Protein AF-A0A2A3F7A7-F1 (afdb_monomer_lite)

Foldseek 3Di:
DDPPDDPPPDDDAWAQDWDWDDDPQAIEIEAQGDDPDPVVCCVPPVPDDDDDPCRHSCNVCVVVVHHPVSHPFYHYQDPPDDPDDPPTPDPDDDDDDDQQDDDDPPKDKGKLDDPDPDPRLALFQEVPGIWIWIQAPVGIEIAREQLQAEVCQLCVVVDPFGHGDPGGDDPVSSRVNRVVCVVDPYHYDHSTYVVNVVVPDDRD

pLDDT: mean 71.17, std 22.25, range [20.89, 93.62]

Structure (mmCIF, N/CA/C/O backbone):
data_AF-A0A2A3F7A7-F1
#
_entry.id   AF-A0A2A3F7A7-F1
#
loop_
_atom_site.group_PDB
_atom_site.id
_atom_site.type_symbol
_atom_site.label_atom_id
_atom_site.label_alt_id
_atom_site.label_comp_id
_atom_site.label_asym_id
_atom_site.label_entity_id
_atom_site.label_seq_id
_atom_site.pdbx_PDB_ins_code
_atom_site.Cartn_x
_atom_site.Cartn_y
_atom_site.Cartn_z
_atom_site.occupancy
_atom_site.B_iso_or_equiv
_atom_site.auth_seq_id
_atom_site.auth_comp_id
_atom_site.auth_asym_id
_atom_site.auth_atom_id
_atom_site.pdbx_PDB_model_num
ATOM 1 N N . MET A 1 1 ? 24.014 -8.551 -14.331 1.00 33.22 1 MET A N 1
ATOM 2 C CA . MET A 1 1 ? 23.698 -7.493 -15.310 1.00 33.22 1 MET A CA 1
ATOM 3 C C . MET A 1 1 ? 23.667 -6.189 -14.544 1.00 33.22 1 MET A C 1
ATOM 5 O O . MET A 1 1 ? 22.826 -6.030 -13.672 1.00 33.22 1 MET A O 1
ATOM 9 N N . ILE A 1 2 ? 24.694 -5.372 -14.751 1.00 34.81 2 ILE A N 1
ATOM 10 C CA . ILE A 1 2 ? 24.970 -4.155 -13.994 1.00 34.81 2 ILE A CA 1
ATOM 11 C C . ILE A 1 2 ? 24.598 -2.999 -14.918 1.00 34.81 2 ILE A C 1
ATOM 13 O O . ILE A 1 2 ? 25.251 -2.822 -15.942 1.00 34.81 2 ILE A O 1
ATOM 17 N N . TYR A 1 3 ? 23.556 -2.243 -14.589 1.00 37.12 3 TYR A N 1
ATOM 18 C CA . TYR A 1 3 ? 23.482 -0.869 -15.075 1.00 37.12 3 TYR A CA 1
ATOM 19 C C . TYR A 1 3 ? 24.346 -0.057 -14.113 1.00 37.12 3 TYR A C 1
ATOM 21 O O . TYR A 1 3 ? 23.960 0.145 -12.965 1.00 37.12 3 TYR A O 1
ATOM 29 N N . LEU A 1 4 ? 25.569 0.267 -14.545 1.00 48.16 4 LEU A N 1
ATOM 30 C CA . LEU A 1 4 ? 26.499 1.102 -13.777 1.00 48.16 4 LEU A CA 1
ATOM 31 C C . LEU A 1 4 ? 26.212 2.597 -14.005 1.00 48.16 4 LEU A C 1
ATOM 33 O O . LEU A 1 4 ? 26.597 3.406 -13.175 1.00 48.16 4 LEU A O 1
ATOM 37 N N . ASP A 1 5 ? 25.483 2.932 -15.076 1.00 44.72 5 ASP A N 1
ATOM 38 C CA . ASP A 1 5 ? 25.008 4.280 -15.379 1.00 44.72 5 ASP A CA 1
ATOM 39 C C . ASP A 1 5 ? 23.511 4.261 -15.723 1.00 44.72 5 ASP A C 1
ATOM 41 O O . ASP A 1 5 ? 23.050 3.513 -16.595 1.00 44.72 5 ASP A O 1
ATOM 45 N N . ASP A 1 6 ? 22.742 5.098 -15.024 1.00 50.50 6 ASP A N 1
ATOM 46 C CA . ASP A 1 6 ? 21.350 5.386 -15.356 1.00 50.50 6 ASP A CA 1
ATOM 47 C C . ASP A 1 6 ? 21.294 6.381 -16.524 1.00 50.50 6 ASP A C 1
ATOM 49 O O . ASP A 1 6 ? 21.432 7.594 -16.363 1.00 50.50 6 ASP A O 1
ATOM 53 N N . HIS A 1 7 ? 21.071 5.863 -17.730 1.00 55.16 7 HIS A N 1
ATOM 54 C CA . HIS A 1 7 ? 20.868 6.678 -18.930 1.00 55.16 7 HIS A CA 1
ATOM 55 C C . HIS A 1 7 ? 19.402 7.078 -19.152 1.00 55.16 7 HIS A C 1
ATOM 57 O O . HIS A 1 7 ? 19.092 7.733 -20.148 1.00 55.16 7 HIS A O 1
ATOM 63 N N . SER A 1 8 ? 18.480 6.685 -18.267 1.00 61.91 8 SER A N 1
ATOM 64 C CA . SER A 1 8 ? 17.046 6.857 -18.508 1.00 61.91 8 SER A CA 1
ATOM 65 C C . SER A 1 8 ? 16.583 8.313 -18.396 1.00 61.91 8 SER A C 1
ATOM 67 O O . SER A 1 8 ? 15.527 8.641 -18.936 1.00 61.91 8 SER A O 1
ATOM 69 N N . ARG A 1 9 ? 17.347 9.189 -17.710 1.00 54.84 9 ARG A N 1
ATOM 70 C CA . ARG A 1 9 ? 16.956 10.567 -17.318 1.00 54.84 9 ARG A CA 1
ATOM 71 C C . ARG A 1 9 ? 15.557 10.649 -16.676 1.00 54.84 9 ARG A C 1
ATOM 73 O O . ARG A 1 9 ? 14.973 11.729 -16.603 1.00 54.84 9 ARG A O 1
ATOM 80 N N . ARG A 1 10 ? 14.991 9.523 -16.233 1.00 62.59 10 ARG A N 1
ATOM 81 C CA . ARG A 1 10 ? 13.617 9.419 -15.743 1.00 62.59 10 ARG A CA 1
ATOM 82 C C . ARG A 1 10 ? 13.652 9.259 -14.235 1.00 62.59 10 ARG A C 1
ATOM 84 O O . ARG A 1 10 ? 13.785 8.160 -13.715 1.00 62.59 10 ARG A O 1
ATOM 91 N N . ILE A 1 11 ? 13.488 10.379 -13.543 1.00 69.69 11 ILE A N 1
ATOM 92 C CA . ILE A 1 11 ? 13.188 10.367 -12.115 1.00 69.69 11 ILE A CA 1
ATOM 93 C C . ILE A 1 11 ? 11.725 9.951 -11.969 1.00 69.69 11 ILE A C 1
ATOM 95 O O . ILE A 1 11 ? 10.822 10.651 -12.428 1.00 69.69 11 ILE A O 1
ATOM 99 N N . LEU A 1 12 ? 11.499 8.798 -11.346 1.00 74.62 12 LEU A N 1
ATOM 100 C CA . LEU A 1 12 ? 10.170 8.348 -10.953 1.00 74.62 12 LEU A CA 1
ATOM 101 C C . LEU A 1 12 ? 9.958 8.702 -9.484 1.00 74.62 12 LEU A C 1
ATOM 103 O O . LEU A 1 12 ? 10.636 8.175 -8.605 1.00 74.62 12 LEU A O 1
ATOM 107 N N . SER A 1 13 ? 9.016 9.608 -9.225 1.00 82.75 13 SER A N 1
ATOM 108 C CA . SER A 1 13 ? 8.540 9.869 -7.870 1.00 82.75 13 SER A CA 1
ATOM 109 C C . SER A 1 13 ? 7.589 8.750 -7.462 1.00 82.75 13 SER A C 1
ATOM 111 O O . SER A 1 13 ? 6.573 8.544 -8.123 1.00 82.75 13 SER A O 1
ATOM 113 N N . ILE A 1 14 ? 7.911 8.056 -6.374 1.00 85.12 14 ILE A N 1
ATOM 114 C CA . ILE A 1 14 ? 7.081 7.003 -5.791 1.00 85.12 14 ILE A CA 1
ATOM 115 C C . ILE A 1 14 ? 6.757 7.356 -4.331 1.00 85.12 14 ILE A C 1
ATOM 117 O O . ILE A 1 14 ? 7.682 7.663 -3.577 1.00 85.12 14 ILE A O 1
ATOM 121 N N . PRO A 1 15 ? 5.480 7.364 -3.909 1.00 88.12 15 PRO A N 1
ATOM 122 C CA . PRO A 1 15 ? 5.131 7.579 -2.512 1.00 88.12 15 PRO A CA 1
ATOM 123 C C . PRO A 1 15 ? 5.480 6.357 -1.652 1.00 88.12 15 PRO A C 1
ATOM 125 O O . PRO A 1 15 ? 5.549 5.224 -2.132 1.00 88.12 15 PRO A O 1
ATOM 128 N N . LEU A 1 16 ? 5.657 6.589 -0.353 1.00 85.50 16 LEU A N 1
ATOM 129 C CA . LEU A 1 16 ? 5.615 5.541 0.663 1.00 85.50 16 LEU A CA 1
ATOM 130 C C . LEU A 1 16 ? 4.288 5.668 1.400 1.00 85.50 16 LEU A C 1
ATOM 132 O O . LEU A 1 16 ? 4.075 6.630 2.136 1.00 85.50 16 LEU A O 1
ATOM 136 N N . VAL A 1 17 ? 3.378 4.734 1.139 1.00 88.56 17 VAL A N 1
ATOM 137 C CA . VAL A 1 17 ? 2.007 4.803 1.648 1.00 88.56 17 VAL A CA 1
ATOM 138 C C . VAL A 1 17 ? 1.864 3.952 2.902 1.00 88.56 17 VAL A C 1
ATOM 140 O O . VAL A 1 17 ? 2.178 2.765 2.897 1.00 88.56 17 VAL A O 1
ATOM 143 N N . ILE A 1 18 ? 1.327 4.565 3.954 1.00 89.50 18 ILE A N 1
ATOM 144 C CA . ILE A 1 18 ? 0.828 3.879 5.147 1.00 89.50 18 ILE A CA 1
ATOM 145 C C . ILE A 1 18 ? -0.686 3.749 5.001 1.00 89.50 18 ILE A C 1
ATOM 147 O O . ILE A 1 18 ? -1.358 4.709 4.619 1.00 89.50 18 ILE A O 1
ATOM 151 N N . PHE A 1 19 ? -1.239 2.585 5.335 1.00 91.00 19 PHE A N 1
ATOM 152 C CA . PHE A 1 19 ? -2.685 2.377 5.317 1.00 91.00 19 PHE A CA 1
ATOM 153 C C . PHE A 1 19 ? -3.236 2.315 6.736 1.00 91.00 19 PHE A C 1
ATOM 155 O O . PHE A 1 19 ? -2.733 1.580 7.582 1.00 91.00 19 PHE A O 1
ATOM 162 N N . VAL A 1 20 ? -4.327 3.038 6.975 1.00 91.56 20 VAL A N 1
ATOM 163 C CA . VAL A 1 20 ? -5.097 2.959 8.218 1.00 91.56 20 VAL A CA 1
ATOM 164 C C . VAL A 1 20 ? -6.415 2.258 7.924 1.00 91.56 20 VAL A C 1
ATOM 166 O O . VAL A 1 20 ? -7.221 2.730 7.123 1.00 91.56 20 VAL A O 1
ATOM 169 N N . LEU A 1 21 ? -6.647 1.130 8.585 1.00 90.50 21 LEU A N 1
ATOM 170 C CA . LEU A 1 21 ? -7.874 0.352 8.483 1.00 90.50 21 LEU A CA 1
ATOM 171 C C . LEU A 1 21 ? -8.735 0.603 9.718 1.00 90.50 21 LEU A C 1
ATOM 173 O O . LEU A 1 21 ? -8.279 0.419 10.847 1.00 90.50 21 LEU A O 1
ATOM 177 N N . ARG A 1 22 ? -9.998 0.971 9.496 1.00 85.81 22 ARG A N 1
ATOM 178 C CA . ARG A 1 22 ? -10.997 1.167 10.553 1.00 85.81 22 ARG A CA 1
ATOM 179 C C . ARG A 1 22 ? -12.100 0.127 10.441 1.00 85.81 22 ARG A C 1
ATOM 181 O O . ARG A 1 22 ? -12.695 -0.041 9.377 1.00 85.81 22 ARG A O 1
ATOM 188 N N . SER A 1 23 ? -12.392 -0.557 11.542 1.00 82.38 23 SER A N 1
ATOM 189 C CA . SER A 1 23 ? -13.498 -1.515 11.618 1.00 82.38 23 SER A CA 1
ATOM 190 C C . SER A 1 23 ? -14.124 -1.489 13.007 1.00 82.38 23 SER A C 1
ATOM 192 O O . SER A 1 23 ? -13.592 -2.083 13.941 1.00 82.38 23 SER A O 1
ATOM 194 N N . GLY A 1 24 ? -15.281 -0.835 13.130 1.00 84.88 24 GLY A N 1
ATOM 195 C CA . GLY A 1 24 ? -15.912 -0.616 14.430 1.00 84.88 24 GLY A CA 1
ATOM 196 C C . GLY A 1 24 ? -15.056 0.306 15.296 1.00 84.88 24 GLY A C 1
ATOM 197 O O . GLY A 1 24 ? -14.705 1.398 14.860 1.00 84.88 24 GLY A O 1
ATOM 198 N N . ASP A 1 25 ? -14.719 -0.153 16.497 1.00 85.06 25 ASP A N 1
ATOM 199 C CA . ASP A 1 25 ? -13.846 0.522 17.460 1.00 85.06 25 ASP A CA 1
ATOM 200 C C . ASP A 1 25 ? -12.351 0.246 17.234 1.00 85.06 25 ASP A C 1
ATOM 202 O O . ASP A 1 25 ? -11.521 0.789 17.955 1.00 85.06 25 ASP A O 1
ATOM 206 N N . ARG A 1 26 ? -11.999 -0.586 16.243 1.00 85.69 26 ARG A N 1
ATOM 207 C CA . ARG A 1 26 ? -10.618 -1.015 16.006 1.00 85.69 26 ARG A CA 1
ATOM 208 C C . ARG A 1 26 ? -9.912 -0.219 14.921 1.00 85.69 26 ARG A C 1
ATOM 210 O O . ARG A 1 26 ? -10.483 0.033 13.852 1.00 85.69 26 ARG A O 1
ATOM 217 N N . THR A 1 27 ? -8.633 0.049 15.165 1.00 88.50 27 THR A N 1
ATOM 218 C CA . THR A 1 27 ? -7.701 0.695 14.242 1.00 88.50 27 THR A CA 1
ATOM 219 C C . THR A 1 27 ? -6.486 -0.195 13.997 1.00 88.50 27 THR A C 1
ATOM 221 O O . THR A 1 27 ? -5.749 -0.541 14.917 1.00 88.50 27 THR A O 1
ATOM 224 N N . VAL A 1 28 ? -6.249 -0.545 12.732 1.00 88.62 28 VAL A N 1
ATOM 225 C CA . VAL A 1 28 ? -5.055 -1.285 12.297 1.00 88.62 28 VAL A CA 1
ATOM 226 C C . VAL A 1 28 ? -4.247 -0.407 11.358 1.00 88.62 28 VAL A C 1
ATOM 228 O O . VAL A 1 28 ? -4.796 0.163 10.419 1.00 88.62 28 VAL A O 1
ATOM 231 N N . VAL A 1 29 ? -2.943 -0.336 11.580 1.00 87.12 29 VAL A N 1
ATOM 232 C CA . VAL A 1 29 ? -2.002 0.335 10.684 1.00 87.12 29 VAL A CA 1
ATOM 233 C C . VAL A 1 29 ? -1.245 -0.723 9.884 1.00 87.12 29 VAL A C 1
ATOM 235 O O . VAL A 1 29 ? -0.746 -1.699 10.444 1.00 87.12 29 VAL A O 1
ATOM 238 N N . VAL A 1 30 ? -1.189 -0.561 8.565 1.00 88.62 30 VAL A N 1
ATOM 239 C CA . VAL A 1 30 ? -0.401 -1.410 7.668 1.00 88.62 30 VAL A CA 1
ATOM 240 C C . VAL A 1 30 ? 0.725 -0.574 7.081 1.00 88.62 30 VAL A C 1
ATOM 242 O O . VAL A 1 30 ? 0.462 0.439 6.432 1.00 88.62 30 VAL A O 1
ATOM 245 N N . ASP A 1 31 ? 1.947 -1.062 7.276 1.00 84.88 31 ASP A N 1
ATOM 246 C CA . ASP A 1 31 ? 3.204 -0.350 7.056 1.00 84.88 31 ASP A CA 1
ATOM 247 C C . ASP A 1 31 ? 3.415 0.818 8.034 1.00 84.88 31 ASP A C 1
ATOM 249 O O . ASP A 1 31 ? 2.492 1.285 8.696 1.00 84.88 31 ASP A O 1
ATOM 253 N N . THR A 1 32 ? 4.650 1.285 8.151 1.00 83.50 32 THR A N 1
ATOM 254 C CA . THR A 1 32 ? 5.028 2.442 8.978 1.00 83.50 32 THR A CA 1
ATOM 255 C C . THR A 1 32 ? 5.756 3.509 8.169 1.00 83.50 32 THR A C 1
ATOM 257 O O . THR A 1 32 ? 6.265 4.473 8.733 1.00 83.50 32 THR A O 1
ATOM 260 N N . GLY A 1 33 ? 5.804 3.350 6.843 1.00 80.25 33 GLY A N 1
ATOM 261 C CA . GLY A 1 33 ? 6.524 4.255 5.961 1.00 80.25 33 GLY A CA 1
ATOM 262 C C . GLY A 1 33 ? 8.034 4.076 6.091 1.00 80.25 33 GLY A C 1
ATOM 263 O O . GLY A 1 33 ? 8.529 3.103 6.665 1.00 80.25 33 GLY A O 1
ATOM 264 N N . GLY A 1 34 ? 8.785 5.008 5.512 1.00 73.81 34 GLY A N 1
ATOM 265 C CA . GLY A 1 34 ? 10.239 5.003 5.628 1.00 73.81 34 GLY A CA 1
ATOM 266 C C . GLY A 1 34 ? 10.736 5.809 6.833 1.00 73.81 34 GLY A C 1
ATOM 267 O O . GLY A 1 34 ? 9.942 6.414 7.555 1.00 73.81 34 GLY A O 1
ATOM 268 N N . PRO A 1 35 ? 12.059 5.825 7.066 1.00 69.56 35 PRO A N 1
ATOM 269 C CA . PRO A 1 35 ? 12.642 6.577 8.170 1.00 69.56 35 PRO A CA 1
ATOM 270 C C . PRO A 1 35 ? 12.271 8.061 8.069 1.00 69.56 35 PRO A C 1
ATOM 272 O O . PRO A 1 35 ? 12.200 8.608 6.969 1.00 69.56 35 PRO A O 1
ATOM 275 N N . ALA A 1 36 ? 12.040 8.693 9.221 1.00 67.94 36 ALA A N 1
ATOM 276 C CA . ALA A 1 36 ? 11.797 10.133 9.332 1.00 67.94 36 ALA A CA 1
ATOM 277 C C . ALA A 1 36 ? 13.082 10.928 9.633 1.00 67.94 36 ALA A C 1
ATOM 279 O O . ALA A 1 36 ? 13.111 12.143 9.461 1.00 67.94 36 ALA A O 1
ATOM 280 N N . ASP A 1 37 ? 14.148 10.249 10.067 1.00 78.00 37 ASP A N 1
ATOM 281 C CA . ASP A 1 37 ? 15.433 10.870 10.387 1.00 78.00 37 ASP A CA 1
ATOM 282 C C . ASP A 1 37 ? 16.230 11.193 9.113 1.00 78.00 37 ASP A C 1
ATOM 284 O O . ASP A 1 37 ? 16.611 10.298 8.354 1.00 78.00 37 ASP A O 1
ATOM 288 N N . GLU A 1 38 ? 16.493 12.480 8.870 1.00 72.81 38 GLU A N 1
ATOM 289 C CA . GLU A 1 38 ? 17.186 12.946 7.662 1.00 72.81 38 GLU A CA 1
ATOM 290 C C . GLU A 1 38 ? 18.593 12.365 7.506 1.00 72.81 38 GLU A C 1
ATOM 292 O O . GLU A 1 38 ? 19.034 12.107 6.382 1.00 72.81 38 GLU A O 1
ATOM 297 N N . GLU A 1 39 ? 19.319 12.160 8.605 1.00 77.69 39 GLU A N 1
ATOM 298 C CA . GLU A 1 39 ? 20.674 11.621 8.549 1.00 77.69 39 GLU A CA 1
ATOM 299 C C . GLU A 1 39 ? 20.651 10.149 8.119 1.00 77.69 39 GLU A C 1
ATOM 301 O O . GLU A 1 39 ? 21.392 9.744 7.216 1.00 77.69 39 GLU A O 1
ATOM 306 N N . GLN A 1 40 ? 19.747 9.358 8.697 1.00 76.25 40 GLN A N 1
ATOM 307 C CA . GLN A 1 40 ? 19.488 7.980 8.306 1.00 76.25 40 GLN A CA 1
ATOM 308 C C . GLN A 1 40 ? 19.031 7.895 6.846 1.00 76.25 40 GLN A C 1
ATOM 310 O O . GLN A 1 40 ? 19.560 7.076 6.089 1.00 76.25 40 GLN A O 1
ATOM 315 N N . ILE A 1 41 ? 18.103 8.761 6.428 1.00 73.94 41 ILE A N 1
ATOM 316 C CA . ILE A 1 41 ? 17.640 8.853 5.040 1.00 73.94 41 ILE A CA 1
ATOM 317 C C . ILE A 1 41 ? 18.826 9.092 4.098 1.00 73.94 41 ILE A C 1
ATOM 319 O O . ILE A 1 41 ? 19.006 8.335 3.144 1.00 73.94 41 ILE A O 1
ATOM 323 N N . ARG A 1 42 ? 19.660 10.108 4.362 1.00 74.00 42 ARG A N 1
ATOM 324 C CA . ARG A 1 42 ? 20.805 10.463 3.501 1.00 74.00 42 ARG A CA 1
ATOM 325 C C . ARG A 1 42 ? 21.837 9.342 3.417 1.00 74.00 42 ARG A C 1
ATOM 327 O O . ARG A 1 42 ? 22.418 9.135 2.355 1.00 74.00 42 ARG A O 1
ATOM 334 N N . ARG A 1 43 ? 22.051 8.604 4.512 1.00 77.75 43 ARG A N 1
ATOM 335 C CA . ARG A 1 43 ? 22.949 7.438 4.548 1.00 77.75 43 ARG A CA 1
ATOM 336 C C . ARG A 1 43 ? 22.400 6.256 3.744 1.00 77.75 43 ARG A C 1
ATOM 338 O O . ARG A 1 43 ? 23.174 5.558 3.096 1.00 77.75 43 ARG A O 1
ATOM 345 N N . MET A 1 44 ? 21.091 6.009 3.802 1.00 69.56 44 MET A N 1
ATOM 346 C CA . MET A 1 44 ? 20.461 4.837 3.182 1.00 69.56 44 MET A CA 1
ATOM 347 C C . MET A 1 44 ? 20.064 5.060 1.718 1.00 69.56 44 MET A C 1
ATOM 349 O O . MET A 1 44 ? 20.124 4.127 0.917 1.00 69.56 44 MET A O 1
ATOM 353 N N . ILE A 1 45 ? 19.625 6.271 1.369 1.00 72.06 45 ILE A N 1
ATOM 354 C CA . ILE A 1 45 ? 19.039 6.611 0.068 1.00 72.06 45 ILE A CA 1
ATOM 355 C C . ILE A 1 45 ? 19.626 7.950 -0.412 1.00 72.06 45 ILE A C 1
ATOM 357 O O . ILE A 1 45 ? 18.953 8.982 -0.388 1.00 72.06 45 ILE A O 1
ATOM 361 N N . PRO A 1 46 ? 20.878 7.960 -0.900 1.00 63.72 46 PRO A N 1
ATOM 362 C CA . PRO A 1 46 ? 21.548 9.193 -1.319 1.00 63.72 46 PRO A CA 1
ATOM 363 C C . PRO A 1 46 ? 20.984 9.804 -2.620 1.00 63.72 46 PRO A C 1
ATOM 365 O O . PRO A 1 46 ? 21.464 10.843 -3.061 1.00 63.72 46 PRO A O 1
ATOM 368 N N . PHE A 1 47 ? 19.967 9.187 -3.240 1.00 62.34 47 PHE A N 1
ATOM 369 C CA . PHE A 1 47 ? 19.486 9.512 -4.591 1.00 62.34 47 PHE A CA 1
ATOM 370 C C . PHE A 1 47 ? 18.084 10.153 -4.662 1.00 62.34 47 PHE A C 1
ATOM 372 O O . PHE A 1 47 ? 17.511 10.214 -5.746 1.00 62.34 47 PHE A O 1
ATOM 379 N N . GLY A 1 48 ? 17.531 10.657 -3.550 1.00 69.19 48 GLY A N 1
ATOM 380 C CA . GLY A 1 48 ? 16.315 11.489 -3.579 1.00 69.19 48 GLY A CA 1
ATOM 381 C C . GLY A 1 48 ? 15.142 10.931 -2.779 1.00 69.19 48 GLY A C 1
ATOM 382 O O . GLY A 1 48 ? 14.193 10.386 -3.335 1.00 69.19 48 GLY A O 1
ATOM 383 N N . TYR A 1 49 ? 15.195 11.127 -1.466 1.00 73.06 49 TYR A N 1
ATOM 384 C CA . TYR A 1 49 ? 14.097 10.862 -0.546 1.00 73.06 49 TYR A CA 1
ATOM 385 C C . TYR A 1 49 ? 13.671 12.191 0.074 1.00 73.06 49 TYR A C 1
ATOM 387 O O . TYR A 1 49 ? 14.503 12.917 0.617 1.00 73.06 49 TYR A O 1
ATOM 395 N N . ALA A 1 50 ? 12.390 12.524 -0.047 1.00 75.81 50 ALA A N 1
ATOM 396 C CA . ALA A 1 50 ? 11.834 13.773 0.450 1.00 75.81 50 ALA A CA 1
ATOM 397 C C . ALA A 1 50 ? 10.631 13.465 1.336 1.00 75.81 50 ALA A C 1
ATOM 399 O O . ALA A 1 50 ? 9.679 12.830 0.888 1.00 75.81 50 ALA A O 1
ATOM 400 N N . VAL A 1 51 ? 10.676 13.945 2.575 1.00 74.56 51 VAL A N 1
ATOM 401 C CA . VAL A 1 51 ? 9.535 13.945 3.492 1.00 74.56 51 VAL A CA 1
ATOM 402 C C . VAL A 1 51 ? 9.095 15.391 3.605 1.00 74.56 51 VAL A C 1
ATOM 404 O O . VAL A 1 51 ? 9.863 16.233 4.066 1.00 74.56 51 VAL A O 1
ATOM 407 N N . LYS A 1 52 ? 7.889 15.720 3.137 1.00 77.75 52 LYS A N 1
ATOM 408 C CA . LYS A 1 52 ? 7.328 17.046 3.423 1.00 77.75 52 LYS A CA 1
ATOM 409 C C . LYS A 1 52 ? 7.052 17.107 4.918 1.00 77.75 52 LYS A C 1
ATOM 411 O O . LYS A 1 52 ? 6.708 16.085 5.489 1.00 77.75 52 LYS A O 1
ATOM 416 N N . GLU A 1 53 ? 7.094 18.282 5.539 1.00 75.75 53 GLU A N 1
ATOM 417 C CA . GLU A 1 53 ? 6.752 18.457 6.968 1.00 75.75 53 GLU A CA 1
ATOM 418 C C . GLU A 1 53 ? 5.400 17.822 7.337 1.00 75.75 53 GLU A C 1
ATOM 420 O O . GLU A 1 53 ? 5.180 17.337 8.445 1.00 75.75 53 GLU A O 1
ATOM 425 N N . ALA A 1 54 ? 4.492 17.775 6.366 1.00 74.25 54 ALA A N 1
ATOM 426 C CA . ALA A 1 54 ? 3.203 17.144 6.503 1.00 74.25 54 ALA A CA 1
ATOM 427 C C . ALA A 1 54 ? 3.258 15.603 6.595 1.00 74.25 54 ALA A C 1
ATOM 429 O O . ALA A 1 54 ? 2.401 15.013 7.248 1.00 74.25 54 ALA A O 1
ATOM 430 N N . ASP A 1 55 ? 4.218 14.950 5.964 1.00 81.81 55 ASP A N 1
ATOM 431 C CA . ASP A 1 55 ? 4.190 13.516 5.680 1.00 81.81 55 ASP A CA 1
ATOM 432 C C . ASP A 1 55 ? 4.815 12.576 6.740 1.00 81.81 55 ASP A C 1
ATOM 434 O O . ASP A 1 55 ? 4.687 11.364 6.548 1.00 81.81 55 ASP A O 1
ATOM 438 N N . PRO A 1 56 ? 5.426 13.025 7.866 1.00 81.25 56 PRO A N 1
ATOM 439 C CA . PRO A 1 56 ? 5.747 12.121 8.965 1.00 81.25 56 PRO A CA 1
ATOM 440 C C . PRO A 1 56 ? 4.509 11.363 9.442 1.00 81.25 56 PRO A C 1
ATOM 442 O O . PRO A 1 56 ? 3.393 11.896 9.441 1.00 81.25 56 PRO A O 1
ATOM 445 N N . MET A 1 57 ? 4.713 10.120 9.875 1.00 81.12 57 MET A N 1
ATOM 446 C CA . MET A 1 57 ? 3.638 9.206 10.260 1.00 81.12 57 MET A CA 1
ATOM 447 C C . MET A 1 57 ? 2.713 9.816 11.318 1.00 81.12 57 MET A C 1
ATOM 449 O O . MET A 1 57 ? 1.494 9.735 11.188 1.00 81.12 57 MET A O 1
ATOM 453 N N . GLU A 1 58 ? 3.263 10.482 12.331 1.00 81.88 58 GLU A N 1
ATOM 454 C CA . GLU A 1 58 ? 2.506 11.116 13.412 1.00 81.88 58 GLU A CA 1
ATOM 455 C C . GLU A 1 58 ? 1.574 12.210 12.877 1.00 81.88 58 GLU A C 1
ATOM 457 O O . GLU A 1 58 ? 0.407 12.303 13.273 1.00 81.88 58 GLU A O 1
ATOM 462 N N . ASN A 1 59 ? 2.061 13.000 11.920 1.00 83.75 59 ASN A N 1
ATOM 463 C CA . ASN A 1 59 ? 1.293 14.062 11.280 1.00 83.75 59 ASN A CA 1
ATOM 464 C C . ASN A 1 59 ? 0.212 13.480 10.361 1.00 83.75 59 ASN A C 1
ATOM 466 O O . ASN A 1 59 ? -0.929 13.950 10.375 1.00 83.75 59 ASN A O 1
ATOM 470 N N . ALA A 1 60 ? 0.537 12.431 9.602 1.00 84.81 60 ALA A N 1
ATOM 471 C CA . ALA A 1 60 ? -0.417 11.722 8.755 1.00 84.81 60 ALA A CA 1
ATOM 472 C C . ALA A 1 60 ? -1.553 11.083 9.577 1.00 84.81 60 ALA A C 1
ATOM 474 O O . ALA A 1 60 ? -2.727 11.261 9.247 1.00 84.81 60 ALA A O 1
ATOM 475 N N . LEU A 1 61 ? -1.228 10.412 10.687 1.00 85.69 61 LEU A N 1
ATOM 476 C CA . LEU A 1 61 ? -2.210 9.828 11.607 1.00 85.69 61 LEU A CA 1
ATOM 477 C C . LEU A 1 61 ? -3.082 10.903 12.268 1.00 85.69 61 LEU A C 1
ATOM 479 O O . LEU A 1 61 ? -4.307 10.761 12.309 1.00 85.69 61 LEU A O 1
ATOM 483 N N . THR A 1 62 ? -2.480 12.017 12.695 1.00 86.94 62 THR A N 1
ATOM 484 C CA . THR A 1 62 ? -3.204 13.147 13.297 1.00 86.94 62 THR A CA 1
ATOM 485 C C . THR A 1 62 ? -4.255 13.716 12.344 1.00 86.94 62 THR A C 1
ATOM 487 O O . THR A 1 62 ? -5.385 13.964 12.764 1.00 86.94 62 THR A O 1
ATOM 490 N N . ARG A 1 63 ? -3.948 13.855 11.044 1.00 85.69 63 ARG A N 1
ATOM 491 C CA . ARG A 1 63 ? -4.935 14.308 10.038 1.00 85.69 63 ARG A CA 1
ATOM 492 C C . ARG A 1 63 ? -6.124 13.374 9.892 1.00 85.69 63 ARG A C 1
ATOM 494 O O . ARG A 1 63 ? -7.218 13.825 9.570 1.00 85.69 63 ARG A O 1
ATOM 501 N N . LEU A 1 64 ? -5.914 12.082 10.122 1.00 87.12 64 LEU A N 1
ATOM 502 C CA . LEU A 1 64 ? -6.978 11.087 10.099 1.00 87.12 64 LEU A CA 1
ATOM 503 C C . LEU A 1 64 ? -7.738 11.022 11.430 1.00 87.12 64 LEU A C 1
ATOM 505 O O . LEU A 1 64 ? -8.727 10.295 11.513 1.00 87.12 64 LEU A O 1
ATOM 509 N N . GLY A 1 65 ? -7.309 11.761 12.459 1.00 89.31 65 GLY A N 1
ATOM 510 C CA . GLY A 1 65 ? -7.859 11.684 13.811 1.00 89.31 65 GLY A CA 1
ATOM 511 C C . GLY A 1 65 ? -7.511 10.369 14.508 1.00 89.31 65 GLY A C 1
ATOM 512 O O . GLY A 1 65 ? -8.339 9.831 15.237 1.00 89.31 65 GLY A O 1
ATOM 513 N N . VAL A 1 66 ? -6.336 9.802 14.223 1.00 87.81 66 VAL A N 1
ATOM 514 C CA . VAL A 1 66 ? -5.807 8.601 14.884 1.00 87.81 66 VAL A CA 1
ATOM 515 C C . VAL A 1 66 ? -4.638 9.007 15.765 1.00 87.81 66 VAL A C 1
ATOM 517 O O . VAL A 1 66 ? -3.690 9.626 15.285 1.00 87.81 66 VAL A O 1
ATOM 520 N N . ARG A 1 67 ? -4.675 8.632 17.044 1.00 87.44 67 ARG A N 1
ATOM 521 C CA . ARG A 1 67 ? -3.493 8.705 17.906 1.00 87.44 67 ARG A CA 1
ATOM 522 C C . ARG A 1 67 ? -2.737 7.387 17.837 1.00 87.44 67 ARG A C 1
ATOM 524 O O . ARG A 1 67 ? -3.353 6.333 17.721 1.00 87.44 67 ARG A O 1
ATOM 531 N N . ALA A 1 68 ? -1.415 7.440 17.966 1.00 83.56 68 ALA A N 1
ATOM 532 C CA . ALA A 1 68 ? -0.587 6.234 17.984 1.00 83.56 68 ALA A CA 1
ATOM 533 C C . ALA A 1 68 ? -1.006 5.252 19.099 1.00 83.56 68 ALA A C 1
ATOM 535 O O . ALA A 1 68 ? -1.068 4.052 18.852 1.00 83.56 68 ALA A O 1
ATOM 536 N N . ASP A 1 69 ? -1.375 5.765 20.280 1.00 87.44 69 ASP A N 1
ATOM 537 C CA . ASP A 1 69 ? -1.840 4.953 21.419 1.00 87.44 69 ASP A CA 1
ATOM 538 C C . ASP A 1 69 ? -3.166 4.217 21.155 1.00 87.44 69 ASP A C 1
ATOM 540 O O . ASP A 1 69 ? -3.473 3.244 21.841 1.00 87.44 69 ASP A O 1
ATOM 544 N N . ASP A 1 70 ? -3.946 4.672 20.169 1.00 86.75 70 ASP A N 1
ATOM 545 C CA . ASP A 1 70 ? -5.245 4.093 19.808 1.00 86.75 70 ASP A CA 1
ATOM 546 C C . ASP A 1 70 ? -5.110 3.000 18.726 1.00 86.75 70 ASP A C 1
ATOM 548 O O . ASP A 1 70 ? -6.107 2.425 18.286 1.00 86.75 70 ASP A O 1
ATOM 552 N N . VAL A 1 71 ? -3.890 2.726 18.245 1.00 85.31 71 VAL A N 1
ATOM 553 C CA . VAL A 1 71 ? -3.634 1.691 17.236 1.00 85.31 71 VAL A CA 1
ATOM 554 C C . VAL A 1 71 ? -3.586 0.319 17.903 1.00 85.31 71 VAL A C 1
ATOM 556 O O . VAL A 1 71 ? -2.678 0.012 18.672 1.00 85.31 71 VAL A O 1
ATOM 559 N N . ASP A 1 72 ? -4.533 -0.550 17.553 1.00 85.19 72 ASP A N 1
ATOM 560 C CA . ASP A 1 72 ? -4.623 -1.902 18.112 1.00 85.19 72 ASP A CA 1
ATOM 561 C C . ASP A 1 72 ? -3.559 -2.854 17.555 1.00 85.19 72 ASP A C 1
ATOM 563 O O . ASP A 1 72 ? -3.157 -3.814 18.217 1.00 85.19 72 ASP A O 1
ATOM 567 N N . LEU A 1 73 ? -3.159 -2.651 16.297 1.00 84.38 73 LEU A N 1
ATOM 568 C CA . LEU A 1 73 ? -2.258 -3.547 15.580 1.00 84.38 73 LEU A CA 1
ATOM 569 C C . LEU A 1 73 ? -1.491 -2.804 14.487 1.00 84.38 73 LEU A C 1
ATOM 571 O O . LEU A 1 73 ? -2.077 -2.060 13.702 1.00 84.38 73 LEU A O 1
ATOM 575 N N . VAL A 1 74 ? -0.198 -3.106 14.382 1.00 82.44 74 VAL A N 1
ATOM 576 C CA . VAL A 1 74 ? 0.662 -2.697 13.267 1.00 82.44 74 VAL A CA 1
ATOM 577 C C . VAL A 1 74 ? 1.074 -3.935 12.468 1.00 82.44 74 VAL A C 1
ATOM 579 O O . VAL A 1 74 ? 1.527 -4.927 13.044 1.00 82.44 74 VAL A O 1
ATOM 582 N N . ILE A 1 75 ? 0.913 -3.896 11.144 1.00 83.31 75 ILE A N 1
ATOM 583 C CA . ILE A 1 75 ? 1.303 -4.970 10.220 1.00 83.31 75 ILE A CA 1
ATOM 584 C C . ILE A 1 75 ? 2.315 -4.426 9.216 1.00 83.31 75 ILE A C 1
ATOM 586 O O . ILE A 1 75 ? 1.946 -3.632 8.361 1.00 83.31 75 ILE A O 1
ATOM 590 N N . ASN A 1 76 ? 3.551 -4.925 9.227 1.00 78.81 76 ASN A N 1
ATOM 591 C CA . ASN A 1 76 ? 4.544 -4.540 8.219 1.00 78.81 76 ASN A CA 1
ATOM 592 C C . ASN A 1 76 ? 4.533 -5.524 7.032 1.00 78.81 76 ASN A C 1
ATOM 594 O O . ASN A 1 76 ? 4.736 -6.729 7.242 1.00 78.81 76 ASN A O 1
ATOM 598 N N . PRO A 1 77 ? 4.261 -5.058 5.796 1.00 62.88 77 PRO A N 1
ATOM 599 C CA . PRO A 1 77 ? 4.160 -5.915 4.614 1.00 62.88 77 PRO A CA 1
ATOM 600 C C . PRO A 1 77 ? 5.525 -6.296 4.018 1.00 62.88 77 PRO A C 1
ATOM 602 O O . PRO A 1 77 ? 5.634 -7.334 3.358 1.00 62.88 77 PRO A O 1
ATOM 605 N N . THR A 1 78 ? 6.581 -5.520 4.280 1.00 63.50 78 THR A N 1
ATOM 606 C CA . THR A 1 78 ? 7.949 -5.790 3.817 1.00 63.50 78 THR A CA 1
ATOM 607 C C . THR A 1 78 ? 8.963 -5.809 4.961 1.00 63.50 78 THR A C 1
ATOM 609 O O . THR A 1 78 ? 8.877 -5.070 5.937 1.00 63.50 78 THR A O 1
ATOM 612 N N . CYS A 1 79 ? 9.950 -6.705 4.858 1.00 47.38 79 CYS A N 1
ATOM 613 C CA . CYS A 1 79 ? 11.076 -6.768 5.787 1.00 47.38 79 CYS A CA 1
ATOM 614 C C . CYS A 1 79 ? 12.199 -5.838 5.305 1.00 47.38 79 CYS A C 1
ATOM 616 O O . CYS A 1 79 ? 13.204 -6.307 4.771 1.00 47.38 79 CYS A O 1
ATOM 618 N N . THR A 1 80 ? 12.044 -4.525 5.462 1.00 37.31 80 THR A N 1
ATOM 619 C CA . THR A 1 80 ? 13.153 -3.576 5.289 1.00 37.31 80 THR A CA 1
ATOM 620 C C . THR A 1 80 ? 13.685 -3.156 6.661 1.00 37.31 80 THR A C 1
ATOM 622 O O . THR A 1 80 ? 13.080 -2.347 7.351 1.00 37.31 80 THR A O 1
ATOM 625 N N . GLY A 1 81 ? 14.835 -3.702 7.071 1.00 31.27 81 GLY A N 1
ATOM 626 C CA . GLY A 1 81 ? 15.725 -3.022 8.027 1.00 31.27 81 GLY A CA 1
ATOM 627 C C . GLY A 1 81 ? 15.603 -3.309 9.531 1.00 31.27 81 GLY A C 1
ATOM 628 O O . GLY A 1 81 ? 16.359 -2.713 10.288 1.00 31.27 81 GLY A O 1
ATOM 629 N N . THR A 1 82 ? 14.767 -4.236 9.999 1.00 28.02 82 THR A N 1
ATOM 630 C CA . THR A 1 82 ? 14.841 -4.739 11.389 1.00 28.02 82 THR A CA 1
ATOM 631 C C . THR A 1 82 ? 15.048 -6.249 11.396 1.00 28.02 82 THR A C 1
ATOM 633 O O . THR A 1 82 ? 14.500 -6.979 10.572 1.00 28.02 82 THR A O 1
ATOM 636 N N . THR A 1 83 ? 15.938 -6.704 12.276 1.00 25.86 83 THR A N 1
ATOM 637 C CA . THR A 1 83 ? 16.366 -8.095 12.451 1.00 25.86 83 THR A CA 1
ATOM 638 C C . THR A 1 83 ? 15.198 -9.077 12.383 1.00 25.86 83 THR A C 1
ATOM 640 O O . THR A 1 83 ? 14.148 -8.852 12.975 1.00 25.86 83 THR A O 1
ATOM 643 N N . ALA A 1 84 ? 15.409 -10.183 11.664 1.00 28.11 84 ALA A N 1
ATOM 644 C CA . ALA A 1 84 ? 14.453 -11.265 11.476 1.00 28.11 84 ALA A CA 1
ATOM 645 C C . ALA A 1 84 ? 13.983 -11.860 12.816 1.00 28.11 84 ALA A C 1
ATOM 647 O O . ALA A 1 84 ? 14.515 -12.838 13.333 1.00 28.11 84 ALA A O 1
ATOM 648 N N . ARG A 1 85 ? 12.938 -11.254 13.355 1.00 23.70 85 ARG A N 1
ATOM 649 C CA . ARG A 1 85 ? 11.854 -11.863 14.104 1.00 23.70 85 ARG A CA 1
ATOM 650 C C . ARG A 1 85 ? 10.605 -11.210 13.536 1.00 23.70 85 ARG A C 1
ATOM 652 O O . ARG A 1 85 ? 10.613 -10.019 13.244 1.00 23.70 85 ARG A O 1
ATOM 659 N N . THR A 1 86 ? 9.542 -11.979 13.350 1.00 33.31 86 THR A N 1
ATOM 660 C CA . THR A 1 86 ? 8.196 -11.418 13.263 1.00 33.31 86 THR A CA 1
ATOM 661 C C . THR A 1 86 ? 7.980 -10.630 14.554 1.00 33.31 86 THR A C 1
ATOM 663 O O . THR A 1 86 ? 7.581 -11.198 15.567 1.00 33.31 86 THR A O 1
ATOM 666 N N . THR A 1 87 ? 8.369 -9.358 14.573 1.00 28.02 87 THR A N 1
ATOM 667 C CA . THR A 1 87 ? 8.186 -8.490 15.729 1.00 28.02 87 THR A CA 1
ATOM 668 C C . THR A 1 87 ? 6.754 -8.007 15.655 1.00 28.02 87 THR A C 1
ATOM 670 O O . THR A 1 87 ? 6.444 -6.945 15.128 1.00 28.02 87 THR A O 1
ATOM 673 N N . THR A 1 88 ? 5.860 -8.863 16.133 1.00 29.98 88 THR A N 1
ATOM 674 C CA . THR A 1 88 ? 4.547 -8.453 16.603 1.00 29.98 88 THR A CA 1
ATOM 675 C C . THR A 1 88 ? 4.797 -7.463 17.737 1.00 29.98 88 THR A C 1
ATOM 677 O O . THR A 1 88 ? 5.354 -7.855 18.764 1.00 29.98 88 THR A O 1
ATOM 680 N N . TYR A 1 89 ? 4.429 -6.192 17.577 1.00 27.61 89 TYR A N 1
ATOM 681 C CA . TYR A 1 89 ? 4.346 -5.315 18.740 1.00 27.61 89 TYR A CA 1
ATOM 682 C C . TYR A 1 89 ? 3.192 -5.814 19.605 1.00 27.61 89 TYR A C 1
ATOM 684 O O . TYR A 1 89 ? 2.026 -5.780 19.223 1.00 27.61 89 TYR A O 1
ATOM 692 N N . SER A 1 90 ? 3.559 -6.378 20.751 1.00 23.36 90 SER A N 1
ATOM 693 C CA . SER A 1 90 ? 2.650 -6.786 21.804 1.00 23.36 90 SER A CA 1
ATOM 694 C C . SER A 1 90 ? 2.424 -5.604 22.741 1.00 23.36 90 SER A C 1
ATOM 696 O O . SER A 1 90 ? 3.330 -5.245 23.492 1.00 23.36 90 SER A O 1
ATOM 698 N N . ALA A 1 91 ? 1.218 -5.048 22.761 1.00 23.67 91 ALA A N 1
ATOM 699 C CA . ALA A 1 91 ? 0.697 -4.457 23.987 1.00 23.67 91 ALA A CA 1
ATOM 700 C C . ALA A 1 91 ? 0.016 -5.594 24.772 1.00 23.67 91 ALA A C 1
ATOM 702 O O . ALA A 1 91 ? -0.979 -6.164 24.329 1.00 23.67 91 ALA A O 1
ATOM 703 N N . THR A 1 92 ? 0.597 -6.016 25.894 1.00 26.59 92 THR A N 1
ATOM 704 C CA . THR A 1 92 ? 0.017 -7.018 26.813 1.00 26.59 92 THR A CA 1
ATOM 705 C C . THR A 1 92 ? -0.537 -6.331 28.073 1.00 26.59 92 THR A C 1
ATOM 707 O O . THR A 1 92 ? -0.105 -5.216 28.362 1.00 26.59 92 THR A O 1
ATOM 710 N N . PRO A 1 93 ? -1.460 -6.955 28.853 1.00 30.64 93 PRO A N 1
ATOM 711 C CA . PRO A 1 93 ? -1.696 -8.400 28.928 1.00 30.64 93 PRO A CA 1
ATOM 712 C C . PRO A 1 93 ? -3.169 -8.840 28.897 1.00 30.64 93 PRO A C 1
ATOM 714 O O . PRO A 1 93 ? -3.936 -8.547 29.810 1.00 30.64 93 PRO A O 1
ATOM 717 N N . ARG A 1 94 ? -3.517 -9.689 27.921 1.00 20.89 94 ARG A N 1
ATOM 718 C CA . ARG A 1 94 ? -4.400 -10.859 28.116 1.00 20.89 94 ARG A CA 1
ATOM 719 C C . ARG A 1 94 ? -4.351 -11.780 26.895 1.00 20.89 94 ARG A C 1
ATOM 721 O O . ARG A 1 94 ? -5.268 -11.801 26.088 1.00 20.89 94 ARG A O 1
ATOM 728 N N . SER A 1 95 ? -3.282 -12.582 26.841 1.00 24.34 95 SER A N 1
ATOM 729 C CA . SER A 1 95 ? -3.148 -13.811 26.035 1.00 24.34 95 SER A CA 1
ATOM 730 C C . SER A 1 95 ? -3.429 -13.671 24.526 1.00 24.34 95 SER A C 1
ATOM 732 O O . SER A 1 95 ? -3.655 -12.584 24.027 1.00 24.34 95 SER A O 1
ATOM 734 N N . TRP A 1 96 ? -3.408 -14.797 23.819 1.00 25.34 96 TRP A N 1
ATOM 735 C CA . TRP A 1 96 ? -3.750 -15.024 22.408 1.00 25.34 96 TRP A CA 1
ATOM 736 C C . TRP A 1 96 ? -2.572 -15.216 21.447 1.00 25.34 96 TRP A C 1
ATOM 738 O O . TRP A 1 96 ? -1.607 -14.461 21.371 1.00 25.34 96 TRP A O 1
ATOM 748 N N . SER A 1 97 ? -2.686 -16.351 20.768 1.00 22.28 97 SER A N 1
ATOM 749 C CA . SER A 1 97 ? -1.710 -17.107 20.003 1.00 22.28 97 SER A CA 1
ATOM 750 C C . SER A 1 97 ? -1.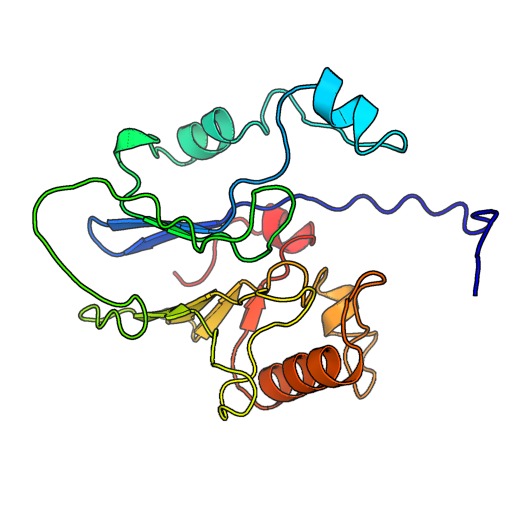939 -16.943 18.496 1.00 22.28 97 SER A C 1
ATOM 752 O O . SER A 1 97 ? -3.055 -16.686 18.063 1.00 22.28 97 SER A O 1
ATOM 754 N N . ASN A 1 98 ? -0.858 -17.120 17.722 1.00 22.00 98 ASN A N 1
ATOM 755 C CA . ASN A 1 98 ? -0.757 -17.260 16.259 1.00 22.00 98 ASN A CA 1
ATOM 756 C C . ASN A 1 98 ? -1.740 -16.447 15.388 1.00 22.00 98 ASN A C 1
ATOM 758 O O . ASN A 1 98 ? -2.899 -16.802 15.198 1.00 22.00 98 ASN A O 1
ATOM 762 N N . ALA A 1 99 ? -1.198 -15.418 14.728 1.00 28.44 99 ALA A N 1
ATOM 763 C CA . ALA A 1 99 ? -1.865 -14.467 13.831 1.00 28.44 99 ALA A CA 1
ATOM 764 C C . ALA A 1 99 ? -2.432 -15.046 12.507 1.00 28.44 99 ALA A C 1
ATOM 766 O O . ALA A 1 99 ? -2.518 -14.337 11.508 1.00 28.44 99 ALA A O 1
ATOM 767 N N . THR A 1 100 ? -2.832 -16.319 12.459 1.00 29.78 100 THR A N 1
ATOM 768 C CA . THR A 1 100 ? -3.302 -16.985 11.231 1.00 29.78 100 THR A CA 1
ATOM 769 C C . THR A 1 100 ? -4.819 -17.015 11.045 1.00 29.78 100 THR A C 1
ATOM 771 O O . THR A 1 100 ? -5.277 -17.406 9.975 1.00 29.78 100 THR A O 1
ATOM 774 N N . ASN A 1 101 ? -5.633 -16.559 12.002 1.00 25.80 101 ASN A N 1
ATOM 775 C CA . ASN A 1 101 ? -7.077 -16.400 11.781 1.00 25.80 101 ASN A CA 1
ATOM 776 C C . ASN A 1 101 ? -7.698 -15.392 12.758 1.00 25.80 101 ASN A C 1
ATOM 778 O O . ASN A 1 101 ? -8.217 -15.769 13.804 1.00 25.80 101 ASN A O 1
ATOM 782 N N . TRP A 1 102 ? -7.737 -14.115 12.378 1.00 30.86 102 TRP A N 1
ATOM 783 C CA . TRP A 1 102 ? -8.673 -13.175 12.995 1.00 30.86 102 TRP A CA 1
ATOM 784 C C . TRP A 1 102 ? -10.027 -13.294 12.282 1.00 30.86 102 TRP A C 1
ATOM 786 O O . TRP A 1 102 ? -10.188 -12.930 11.114 1.00 30.86 102 TRP A O 1
ATOM 796 N N . ALA A 1 103 ? -11.001 -13.890 12.971 1.00 26.19 103 ALA A N 1
ATOM 797 C CA . ALA A 1 103 ? -12.398 -13.927 12.554 1.00 26.19 103 ALA A CA 1
ATOM 798 C C . ALA A 1 103 ? -13.143 -12.771 13.235 1.00 26.19 103 ALA A C 1
ATOM 800 O O . ALA A 1 103 ? -13.669 -12.911 14.332 1.00 26.19 103 ALA A O 1
ATOM 801 N N . MET A 1 104 ? -13.157 -11.615 12.579 1.00 31.31 104 MET A N 1
ATOM 802 C CA . MET A 1 104 ? -13.973 -10.466 12.977 1.00 31.31 104 MET A CA 1
ATOM 803 C C . MET A 1 104 ? -15.436 -10.703 12.556 1.00 31.31 104 MET A C 1
ATOM 805 O O . MET A 1 104 ? -15.677 -11.158 11.426 1.00 31.31 104 MET A O 1
ATOM 809 N N . PRO A 1 105 ? -16.437 -10.379 13.393 1.00 29.89 105 PRO A N 1
ATOM 810 C CA . PRO A 1 105 ? -17.827 -10.398 12.970 1.00 29.89 105 PRO A CA 1
ATOM 811 C C . PRO A 1 105 ? -18.048 -9.246 11.974 1.00 29.89 105 PRO A C 1
ATOM 813 O O . PRO A 1 105 ? -18.090 -8.082 12.349 1.00 29.89 105 PRO A O 1
ATOM 816 N N . ARG A 1 106 ? -18.203 -9.610 10.693 1.00 34.47 106 ARG A N 1
ATOM 817 C CA . ARG A 1 106 ? -18.665 -8.807 9.535 1.00 34.47 106 ARG A CA 1
ATOM 818 C C . ARG A 1 106 ? -17.662 -8.047 8.644 1.00 34.47 106 ARG A C 1
ATOM 820 O O . ARG A 1 106 ? -18.106 -7.629 7.581 1.00 34.47 106 ARG A O 1
ATOM 827 N N . ARG A 1 107 ? -16.350 -7.978 8.916 1.00 46.19 107 ARG A N 1
ATOM 828 C CA . ARG A 1 107 ? -15.310 -7.549 7.932 1.00 46.19 107 ARG A CA 1
ATOM 829 C C . ARG A 1 107 ? -13.974 -8.239 8.241 1.00 46.19 107 ARG A C 1
ATOM 831 O O . ARG A 1 107 ? -13.510 -8.136 9.366 1.00 46.19 107 ARG A O 1
ATOM 838 N N . ARG A 1 108 ? -13.376 -9.005 7.314 1.00 54.44 108 ARG A N 1
ATOM 839 C CA . ARG A 1 108 ? -12.169 -9.823 7.594 1.00 54.44 108 ARG A CA 1
ATOM 840 C C . ARG A 1 108 ? -10.900 -9.121 7.094 1.00 54.44 108 ARG A C 1
ATOM 842 O O . ARG A 1 108 ? -10.774 -8.874 5.899 1.00 54.44 108 ARG A O 1
ATOM 849 N N . VAL A 1 109 ? -9.947 -8.874 7.999 1.00 48.59 109 VAL A N 1
ATOM 850 C CA . VAL A 1 109 ? -8.549 -8.540 7.664 1.00 48.59 109 VAL A CA 1
ATOM 851 C C . VAL A 1 109 ? -7.708 -9.805 7.820 1.00 48.59 109 VAL A C 1
ATOM 853 O O . VAL A 1 109 ? -7.790 -10.477 8.850 1.00 48.59 109 VAL A O 1
ATOM 856 N N . ARG A 1 110 ? -6.934 -10.176 6.797 1.00 57.38 110 ARG A N 1
ATOM 857 C CA . ARG A 1 110 ? -6.076 -11.372 6.817 1.00 57.38 110 ARG A CA 1
ATOM 858 C C . ARG A 1 110 ? -4.717 -11.078 6.205 1.00 57.38 110 ARG A C 1
ATOM 860 O O . ARG A 1 110 ? -4.644 -10.523 5.112 1.00 57.38 110 ARG A O 1
ATOM 867 N N . SER A 1 111 ? -3.652 -11.531 6.864 1.00 54.47 111 SER A N 1
ATOM 868 C CA . SER A 1 111 ? -2.373 -11.706 6.176 1.00 54.47 111 SER A CA 1
ATOM 869 C C . SER A 1 111 ? -2.512 -12.832 5.149 1.00 54.47 111 SER A C 1
ATOM 871 O O . SER A 1 111 ? -3.150 -13.851 5.417 1.00 54.47 111 SER A O 1
ATOM 873 N N . ILE A 1 112 ? -1.918 -12.644 3.973 1.00 52.16 112 ILE A N 1
ATOM 874 C CA . ILE A 1 112 ? -1.846 -13.659 2.910 1.00 52.16 112 ILE A CA 1
ATOM 875 C C . ILE A 1 112 ? -0.543 -14.484 3.055 1.00 52.16 112 ILE A C 1
ATOM 877 O O . ILE A 1 112 ? -0.130 -15.202 2.149 1.00 52.16 112 ILE A O 1
ATOM 881 N N . CYS A 1 113 ? 0.156 -14.393 4.194 1.00 45.78 113 CYS A N 1
ATOM 882 C CA . CYS A 1 113 ? 1.395 -15.133 4.413 1.00 45.78 113 CYS A CA 1
ATOM 883 C C . CYS A 1 113 ? 1.120 -16.614 4.717 1.00 45.78 113 CYS A C 1
ATOM 885 O O . CYS A 1 113 ? 0.621 -16.965 5.787 1.00 45.78 113 CYS A O 1
ATOM 887 N N . GLY A 1 114 ? 1.486 -17.486 3.779 1.00 39.12 114 GLY A N 1
ATOM 888 C CA . GLY A 1 114 ? 1.536 -18.928 3.981 1.00 39.12 114 GLY A CA 1
ATOM 889 C C . GLY A 1 114 ? 2.973 -19.468 3.876 1.00 39.12 114 GLY A C 1
ATOM 890 O O . GLY A 1 114 ? 3.812 -18.869 3.188 1.00 39.12 114 GLY A O 1
ATOM 891 N N . PRO A 1 115 ? 3.300 -20.595 4.542 1.00 38.47 115 PRO A N 1
ATOM 892 C CA . PRO A 1 115 ? 4.608 -21.233 4.415 1.00 38.47 115 PRO A CA 1
ATOM 893 C C . PRO A 1 115 ? 4.906 -21.595 2.954 1.00 38.47 115 PRO A C 1
ATOM 895 O O . PRO A 1 115 ? 3.995 -21.776 2.139 1.00 38.47 115 PRO A O 1
ATOM 898 N N . MET A 1 116 ? 6.196 -21.706 2.627 1.00 35.50 116 MET A N 1
ATOM 899 C CA . MET A 1 116 ? 6.673 -22.155 1.316 1.00 35.50 116 MET A CA 1
ATOM 900 C C . MET A 1 116 ? 5.996 -23.498 0.971 1.00 35.50 116 MET A C 1
ATOM 902 O O . MET A 1 116 ? 6.200 -24.478 1.679 1.00 35.50 116 MET A O 1
ATOM 906 N N . GLY A 1 117 ? 5.130 -23.526 -0.052 1.00 33.84 117 GLY A N 1
ATOM 907 C CA . GLY A 1 117 ? 4.349 -24.715 -0.442 1.00 33.84 117 GLY A CA 1
ATOM 908 C C . GLY A 1 117 ? 2.864 -24.725 -0.036 1.00 33.84 117 GLY A C 1
ATOM 909 O O . GLY A 1 117 ? 2.139 -25.638 -0.425 1.00 33.84 117 GLY A O 1
ATOM 910 N N . SER A 1 118 ? 2.371 -23.720 0.692 1.00 38.25 118 SER A N 1
ATOM 911 C CA . SER A 1 118 ? 0.926 -23.538 0.905 1.00 38.25 118 SER A CA 1
ATOM 912 C C . SER A 1 118 ? 0.248 -22.912 -0.326 1.00 38.25 118 SER A C 1
ATOM 914 O O . SER A 1 118 ? 0.843 -22.100 -1.029 1.00 38.25 118 SER A O 1
ATOM 916 N N . ARG A 1 119 ? -1.018 -23.272 -0.593 1.00 35.09 119 ARG A N 1
ATOM 917 C CA . ARG A 1 119 ? -1.826 -22.757 -1.726 1.00 35.09 119 ARG A CA 1
ATOM 918 C C . ARG A 1 119 ? -2.202 -21.264 -1.618 1.00 35.09 119 ARG A C 1
ATOM 920 O O . ARG A 1 119 ? -2.968 -20.778 -2.441 1.00 35.09 119 ARG A O 1
ATOM 927 N N . GLN A 1 120 ? -1.708 -20.547 -0.608 1.00 41.50 120 GLN A N 1
ATOM 928 C CA . GLN A 1 120 ? -1.845 -19.095 -0.495 1.00 41.50 120 GLN A CA 1
ATOM 929 C C . GLN A 1 120 ? -0.574 -18.468 -1.050 1.00 41.50 120 GLN A C 1
ATOM 931 O O . GLN A 1 120 ? 0.489 -18.560 -0.433 1.00 41.50 120 GLN A O 1
ATOM 936 N N . ALA A 1 121 ? -0.660 -17.860 -2.233 1.00 48.38 121 ALA A N 1
ATOM 937 C CA . ALA A 1 121 ? 0.478 -17.121 -2.745 1.00 48.38 121 ALA A CA 1
ATOM 938 C C . ALA A 1 121 ? 0.593 -15.816 -1.948 1.00 48.38 121 ALA A C 1
ATOM 940 O O . ALA A 1 121 ? -0.136 -14.851 -2.158 1.00 48.38 121 ALA A O 1
ATOM 941 N N . SER A 1 122 ? 1.493 -15.818 -0.972 1.00 56.25 122 SER A N 1
ATOM 942 C CA . SER A 1 122 ? 1.939 -14.615 -0.271 1.00 56.25 122 SER A CA 1
ATOM 943 C C . SER A 1 122 ? 2.513 -13.623 -1.280 1.00 56.25 122 SER A C 1
ATOM 945 O O . SER A 1 122 ? 3.296 -14.056 -2.118 1.00 56.25 122 SER A O 1
ATOM 947 N N . CYS A 1 123 ? 2.209 -12.328 -1.177 1.00 60.50 123 CYS A N 1
ATOM 948 C CA . CYS A 1 123 ? 2.815 -11.310 -2.037 1.00 60.50 123 CYS A CA 1
ATOM 949 C C . CYS A 1 123 ? 4.334 -11.243 -1.818 1.00 60.50 123 CYS A C 1
ATOM 951 O O . CYS A 1 123 ? 4.793 -10.714 -0.808 1.00 60.50 123 CYS A O 1
ATOM 953 N N . ARG A 1 124 ? 5.126 -11.833 -2.722 1.00 67.12 124 ARG A N 1
ATOM 954 C CA . ARG A 1 124 ? 6.576 -11.993 -2.532 1.00 67.12 124 ARG A CA 1
ATOM 955 C C . ARG A 1 124 ? 7.371 -10.972 -3.322 1.00 67.12 124 ARG A C 1
ATOM 957 O O . ARG A 1 124 ? 7.609 -11.182 -4.500 1.00 67.12 124 ARG A O 1
ATOM 964 N N . HIS A 1 125 ? 7.874 -9.961 -2.624 1.00 75.25 125 HIS A N 1
ATOM 965 C CA . HIS A 1 125 ? 8.948 -9.081 -3.083 1.00 75.25 125 HIS A CA 1
ATOM 966 C C . HIS A 1 125 ? 10.293 -9.500 -2.468 1.00 75.25 125 HIS A C 1
ATOM 968 O O . HIS A 1 125 ? 11.262 -9.773 -3.174 1.00 75.25 125 HIS A O 1
ATOM 974 N N . SER A 1 126 ? 10.332 -9.649 -1.144 1.00 71.81 126 SER A N 1
ATOM 975 C CA . SER A 1 126 ? 11.460 -10.165 -0.373 1.00 71.81 126 SER A CA 1
ATOM 976 C C . SER A 1 126 ? 11.069 -11.423 0.415 1.00 71.81 126 SER A C 1
ATOM 978 O O . SER A 1 126 ? 9.909 -11.851 0.438 1.00 71.81 126 SER A O 1
ATOM 980 N N . LEU A 1 127 ? 12.057 -12.089 1.027 1.00 68.50 127 LEU A N 1
ATOM 981 C CA . LEU A 1 127 ? 11.766 -13.199 1.937 1.00 68.50 127 LEU A CA 1
ATOM 982 C C . LEU A 1 127 ? 10.966 -12.662 3.130 1.00 68.50 127 LEU A C 1
ATOM 984 O O . LEU A 1 127 ? 11.429 -11.763 3.820 1.00 68.50 127 LEU A O 1
ATOM 988 N N . GLY A 1 128 ? 9.777 -13.221 3.358 1.00 68.44 128 GLY A N 1
ATOM 989 C CA . GLY A 1 128 ? 8.880 -12.786 4.432 1.00 68.44 128 GLY A CA 1
ATOM 990 C C . GLY A 1 128 ? 7.893 -11.682 4.045 1.00 68.44 128 GLY A C 1
ATOM 991 O O . GLY A 1 128 ? 7.040 -11.365 4.869 1.00 68.44 128 GLY A O 1
ATOM 992 N N . SER A 1 129 ? 7.941 -11.145 2.815 1.00 75.38 129 SER A N 1
ATOM 993 C CA . SER A 1 129 ? 6.908 -10.211 2.350 1.00 75.38 129 SER A CA 1
ATOM 994 C C . SER A 1 129 ? 5.514 -10.828 2.424 1.00 75.38 129 SER A C 1
ATOM 996 O O . SER A 1 129 ? 5.315 -12.011 2.122 1.00 75.38 129 SER A O 1
ATOM 998 N N . GLN A 1 130 ? 4.547 -9.999 2.804 1.00 79.06 130 GLN A N 1
ATOM 999 C CA . GLN A 1 130 ? 3.151 -10.377 2.942 1.00 79.06 130 GLN A CA 1
ATOM 1000 C C . GLN A 1 130 ? 2.235 -9.284 2.392 1.00 79.06 130 GLN A C 1
ATOM 1002 O O . GLN A 1 130 ? 2.518 -8.098 2.517 1.00 79.06 130 GLN A O 1
ATOM 1007 N N . GLY A 1 131 ? 1.108 -9.706 1.817 1.00 82.81 131 GLY A N 1
ATOM 1008 C CA . GLY A 1 131 ? -0.007 -8.813 1.513 1.00 82.81 131 GLY A CA 1
ATOM 1009 C C . GLY A 1 131 ? -1.041 -8.834 2.637 1.00 82.81 131 GLY A C 1
ATOM 1010 O O . GLY A 1 131 ? -1.171 -9.840 3.345 1.00 82.81 131 GLY A O 1
ATOM 1011 N N . VAL A 1 132 ? -1.799 -7.748 2.771 1.00 86.38 132 VAL A N 1
ATOM 1012 C CA . VAL A 1 132 ? -2.928 -7.648 3.704 1.00 86.38 132 VAL A CA 1
ATOM 1013 C C . VAL A 1 132 ? -4.224 -7.606 2.910 1.00 86.38 132 VAL A C 1
ATOM 1015 O O . VAL A 1 132 ? -4.520 -6.630 2.228 1.00 86.38 132 VAL A O 1
ATOM 1018 N N . ARG A 1 133 ? -5.008 -8.678 3.007 1.00 88.25 133 ARG A N 1
ATOM 1019 C CA . ARG A 1 133 ? -6.352 -8.755 2.438 1.00 88.25 133 ARG A CA 1
ATOM 1020 C C . ARG A 1 133 ? -7.347 -8.068 3.364 1.00 88.25 133 ARG A C 1
ATOM 1022 O O . ARG A 1 133 ? -7.379 -8.371 4.557 1.00 88.25 133 ARG A O 1
ATOM 1029 N N . VAL A 1 134 ? -8.200 -7.226 2.795 1.00 84.62 134 VAL A N 1
ATOM 1030 C CA . VAL A 1 134 ? -9.255 -6.490 3.491 1.00 84.62 134 VAL A CA 1
ATOM 1031 C C . VAL A 1 134 ? -10.574 -6.698 2.754 1.00 84.62 134 VAL A C 1
ATOM 1033 O O . VAL A 1 134 ? -10.741 -6.258 1.619 1.00 84.62 134 VAL A O 1
ATOM 1036 N N . ASP A 1 135 ? -11.523 -7.378 3.393 1.00 84.94 135 ASP A N 1
ATOM 1037 C CA . ASP A 1 135 ? -12.874 -7.541 2.853 1.00 84.94 135 ASP A CA 1
ATOM 1038 C C . ASP A 1 135 ? -13.757 -6.343 3.245 1.00 84.94 135 ASP A C 1
ATOM 1040 O O . ASP A 1 135 ? -13.900 -6.025 4.430 1.00 84.94 135 ASP A O 1
ATOM 1044 N N . THR A 1 136 ? -14.370 -5.696 2.252 1.00 85.94 136 THR A N 1
ATOM 1045 C CA . THR A 1 136 ? -15.187 -4.481 2.410 1.00 85.94 136 THR A CA 1
ATOM 1046 C C . THR A 1 136 ? -16.552 -4.617 1.726 1.00 85.94 136 THR A C 1
ATOM 1048 O O . THR A 1 136 ? -16.817 -5.624 1.069 1.00 85.94 136 THR A O 1
ATOM 1051 N N . GLY A 1 137 ? -17.423 -3.607 1.862 1.00 84.38 137 GLY A N 1
ATOM 1052 C CA . GLY A 1 137 ? -18.713 -3.584 1.159 1.00 84.38 137 GLY A CA 1
ATOM 1053 C C . GLY A 1 137 ? -18.574 -3.515 -0.368 1.00 84.38 137 GLY A C 1
ATOM 1054 O O . GLY A 1 137 ? -19.389 -4.087 -1.082 1.00 84.38 137 GLY A O 1
ATOM 1055 N N . GLU A 1 138 ? -17.497 -2.902 -0.868 1.00 86.31 138 GLU A N 1
ATOM 1056 C CA . GLU A 1 138 ? -17.199 -2.760 -2.303 1.00 86.31 138 GLU A CA 1
ATOM 1057 C C . GLU A 1 138 ? -16.409 -3.950 -2.886 1.00 86.31 138 GLU A C 1
ATOM 1059 O O . GLU A 1 138 ? -15.955 -3.912 -4.038 1.00 86.31 138 GLU A O 1
ATOM 1064 N N . GLY A 1 139 ? -16.185 -4.992 -2.082 1.00 87.69 139 GLY A N 1
ATOM 1065 C CA . GLY A 1 139 ? -15.387 -6.165 -2.427 1.00 87.69 139 GLY A CA 1
ATOM 1066 C C . GLY A 1 139 ? -14.086 -6.276 -1.636 1.00 87.69 139 GLY A C 1
ATOM 1067 O O . GLY A 1 139 ? -13.863 -5.594 -0.632 1.00 87.69 139 GLY A O 1
ATOM 1068 N N . THR A 1 140 ? -13.230 -7.193 -2.075 1.00 87.44 140 THR A N 1
ATOM 1069 C CA . THR A 1 140 ? -11.961 -7.499 -1.414 1.00 87.44 140 THR A CA 1
ATOM 1070 C C . THR A 1 140 ? -10.835 -6.662 -2.002 1.00 87.44 140 THR A C 1
ATOM 1072 O O . THR A 1 140 ? -10.578 -6.721 -3.202 1.00 87.44 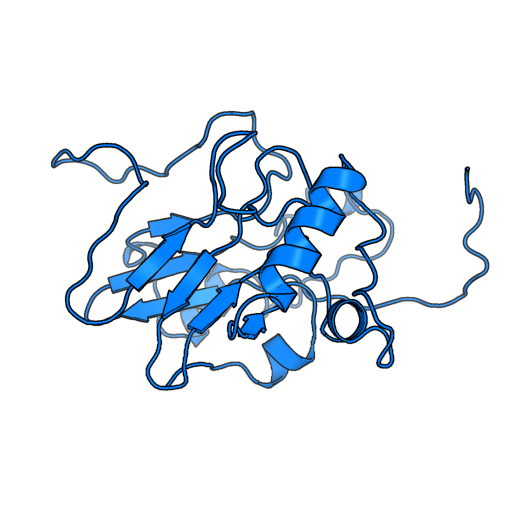140 THR A O 1
ATOM 1075 N N . PHE A 1 141 ? -10.124 -5.940 -1.144 1.00 89.19 141 PHE A N 1
ATOM 1076 C CA . PHE A 1 141 ? -8.884 -5.253 -1.480 1.00 89.19 141 PHE A CA 1
ATOM 1077 C C . PHE A 1 141 ? -7.682 -6.023 -0.934 1.00 89.19 141 PHE A C 1
ATOM 1079 O O . PHE A 1 141 ? -7.792 -6.733 0.069 1.00 89.19 141 PHE A O 1
ATOM 1086 N N . VAL A 1 142 ? -6.522 -5.868 -1.566 1.00 90.81 142 VAL A N 1
ATOM 1087 C CA . VAL A 1 142 ? -5.254 -6.397 -1.052 1.00 90.81 142 VAL A CA 1
ATOM 1088 C C . VAL A 1 142 ? -4.210 -5.301 -1.066 1.00 90.81 142 VAL A C 1
ATOM 1090 O O . VAL A 1 142 ? -3.790 -4.881 -2.134 1.00 90.81 142 VAL A O 1
ATOM 1093 N N . ILE A 1 143 ? -3.751 -4.880 0.109 1.00 91.00 143 ILE A N 1
ATOM 1094 C CA . ILE A 1 143 ? -2.553 -4.048 0.232 1.00 91.00 143 ILE A CA 1
ATOM 1095 C C . ILE A 1 143 ? -1.363 -4.943 -0.090 1.00 91.00 143 ILE A C 1
ATOM 1097 O O . ILE A 1 143 ? -1.111 -5.929 0.610 1.00 91.00 143 ILE A O 1
ATOM 1101 N N . THR A 1 144 ? -0.676 -4.646 -1.186 1.00 89.31 144 THR A N 1
ATOM 1102 C CA . THR A 1 144 ? 0.311 -5.565 -1.763 1.00 89.31 144 THR A CA 1
ATOM 1103 C C . THR A 1 144 ? 1.714 -5.389 -1.197 1.00 89.31 144 THR A C 1
ATOM 1105 O O . THR A 1 144 ? 2.549 -6.271 -1.402 1.00 89.31 144 THR A O 1
ATOM 1108 N N . GLY A 1 145 ? 2.008 -4.277 -0.516 1.00 86.38 145 GLY A N 1
ATOM 1109 C CA . GLY A 1 145 ? 3.398 -3.891 -0.265 1.00 86.38 145 GLY A CA 1
ATOM 1110 C C . GLY A 1 145 ? 4.158 -3.753 -1.589 1.00 86.38 145 GLY A C 1
ATOM 1111 O O . GLY A 1 145 ? 3.563 -3.526 -2.647 1.00 86.38 145 GLY A O 1
ATOM 1112 N N . ASP A 1 146 ? 5.459 -4.020 -1.560 1.00 86.44 146 ASP A N 1
ATOM 1113 C CA . ASP A 1 146 ? 6.357 -3.878 -2.718 1.00 86.44 146 ASP A CA 1
ATOM 1114 C C . ASP A 1 146 ? 6.171 -4.952 -3.812 1.00 86.44 146 ASP A C 1
ATOM 1116 O O . ASP A 1 146 ? 6.883 -4.977 -4.818 1.00 86.44 146 ASP A O 1
ATOM 1120 N N . CYS A 1 147 ? 5.246 -5.890 -3.617 1.00 86.94 147 CYS A N 1
ATOM 1121 C CA . CYS A 1 147 ? 4.926 -6.947 -4.575 1.00 86.94 147 CYS A CA 1
ATOM 1122 C C . CYS A 1 147 ? 4.188 -6.408 -5.811 1.00 86.94 147 CYS A C 1
ATOM 1124 O O . CYS A 1 147 ? 4.411 -6.877 -6.923 1.00 86.94 147 CYS A O 1
ATOM 1126 N N . VAL A 1 148 ? 3.355 -5.381 -5.633 1.00 90.62 148 VAL A N 1
ATOM 1127 C CA . VAL A 1 148 ? 2.814 -4.570 -6.728 1.00 90.62 148 VAL A CA 1
ATOM 1128 C C . VAL A 1 148 ? 3.101 -3.120 -6.364 1.00 90.62 148 VAL A C 1
ATOM 1130 O O . VAL A 1 148 ? 2.484 -2.573 -5.457 1.00 90.62 148 VAL A O 1
ATOM 1133 N N . GLY A 1 149 ? 4.090 -2.519 -7.030 1.00 88.88 149 GLY A N 1
ATOM 1134 C CA . GLY A 1 149 ? 4.533 -1.158 -6.712 1.00 88.88 149 GLY A CA 1
ATOM 1135 C C . GLY A 1 149 ? 3.544 -0.094 -7.182 1.00 88.88 149 GLY A C 1
ATOM 1136 O O . GLY A 1 149 ? 3.181 0.792 -6.418 1.00 88.88 149 GLY A O 1
ATOM 1137 N N . THR A 1 150 ? 3.059 -0.217 -8.418 1.00 92.44 150 THR A N 1
ATOM 1138 C CA . THR A 1 150 ? 2.123 0.735 -9.032 1.00 92.44 150 THR A CA 1
ATOM 1139 C C . THR A 1 150 ? 1.001 0.024 -9.785 1.00 92.44 150 THR A C 1
ATOM 1141 O O . THR A 1 150 ? 1.136 -1.140 -10.170 1.00 92.44 150 THR A O 1
ATOM 1144 N N . PHE A 1 151 ? -0.093 0.723 -10.077 1.00 93.62 151 PHE A N 1
ATOM 1145 C CA . PHE A 1 151 ? -1.087 0.270 -11.046 1.00 93.62 151 PHE A CA 1
ATOM 1146 C C . PHE A 1 151 ? -0.476 0.139 -12.443 1.00 93.62 151 PHE A C 1
ATOM 1148 O O . PHE A 1 151 ? -0.894 -0.722 -13.209 1.00 93.62 151 PHE A O 1
ATOM 1155 N N . GLY A 1 152 ? 0.555 0.926 -12.767 1.00 92.38 152 GLY A N 1
ATOM 1156 C CA . GLY A 1 152 ? 1.349 0.744 -13.985 1.00 92.38 152 GLY A CA 1
ATOM 1157 C C . GLY A 1 152 ? 2.034 -0.625 -14.037 1.00 92.38 152 GLY A C 1
ATOM 1158 O O . GLY A 1 152 ? 1.982 -1.295 -15.067 1.00 92.38 152 GLY A O 1
ATOM 1159 N N . ASN A 1 153 ? 2.605 -1.079 -12.915 1.00 91.12 153 ASN A N 1
ATOM 1160 C CA . ASN A 1 153 ? 3.140 -2.435 -12.781 1.00 91.12 153 ASN A CA 1
ATOM 1161 C C . ASN A 1 153 ? 2.039 -3.483 -12.932 1.00 91.12 153 ASN A C 1
ATOM 1163 O O . ASN A 1 153 ? 2.216 -4.441 -13.676 1.00 91.12 153 ASN A O 1
ATOM 1167 N N . TRP A 1 154 ? 0.912 -3.288 -12.243 1.00 93.31 154 TRP A N 1
ATOM 1168 C CA . TRP A 1 154 ? -0.202 -4.231 -12.265 1.00 93.31 154 TRP A CA 1
ATOM 1169 C C . TRP A 1 154 ? -0.794 -4.410 -13.665 1.00 93.31 154 TRP A C 1
ATOM 1171 O O . TRP A 1 154 ? -0.870 -5.520 -14.174 1.00 93.31 154 TRP A O 1
ATOM 1181 N N . ASN A 1 155 ? -1.161 -3.301 -14.303 1.00 92.94 155 ASN A N 1
ATOM 1182 C CA . ASN A 1 155 ? -1.845 -3.308 -15.590 1.00 92.94 155 ASN A CA 1
ATOM 1183 C C . ASN A 1 155 ? -0.893 -3.620 -16.746 1.00 92.94 155 ASN A C 1
ATOM 1185 O O . ASN A 1 155 ? -1.337 -4.124 -17.771 1.00 92.94 155 ASN A O 1
ATOM 1189 N N . ASN A 1 156 ? 0.387 -3.247 -16.621 1.00 91.56 156 ASN A N 1
ATOM 1190 C CA . ASN A 1 156 ? 1.438 -3.460 -17.618 1.00 91.56 156 ASN A CA 1
ATOM 1191 C C . ASN A 1 156 ? 1.004 -3.150 -19.068 1.00 91.56 156 ASN A C 1
ATOM 1193 O O . ASN A 1 156 ? 1.237 -3.930 -19.989 1.00 91.56 156 ASN A O 1
ATOM 1197 N N . GLY A 1 157 ? 0.287 -2.038 -19.272 1.00 89.12 157 GLY A N 1
ATOM 1198 C CA . GLY A 1 157 ? -0.221 -1.651 -20.595 1.00 89.12 157 GLY A CA 1
ATOM 1199 C C . GLY A 1 157 ? -1.182 -2.661 -21.242 1.00 89.12 157 GLY A C 1
ATOM 1200 O O . GLY A 1 157 ? -1.294 -2.681 -22.464 1.00 89.12 157 GLY A O 1
ATOM 1201 N N . GLY A 1 158 ? -1.849 -3.506 -20.452 1.00 88.56 158 GLY A N 1
ATOM 1202 C CA . GLY A 1 158 ? -2.736 -4.570 -20.927 1.00 88.56 158 GLY A CA 1
ATOM 1203 C C . GLY A 1 158 ? -2.013 -5.853 -21.348 1.00 88.56 158 GLY A C 1
ATOM 1204 O O . GLY A 1 158 ? -2.620 -6.705 -21.995 1.00 88.56 158 GLY A O 1
ATOM 1205 N N . ALA A 1 159 ? -0.724 -5.999 -21.027 1.00 88.50 159 ALA A N 1
ATOM 1206 C CA . ALA A 1 159 ? -0.006 -7.245 -21.260 1.00 88.50 159 ALA A CA 1
ATOM 1207 C C . ALA A 1 159 ? -0.600 -8.399 -20.436 1.00 88.50 159 ALA A C 1
ATOM 1209 O O . ALA A 1 159 ? -1.205 -8.194 -19.390 1.00 88.50 159 ALA A O 1
ATOM 1210 N N . ALA A 1 160 ? -0.359 -9.630 -20.889 1.00 86.38 160 ALA A N 1
ATOM 1211 C CA . ALA A 1 160 ? -0.908 -10.836 -20.268 1.00 86.38 160 ALA A CA 1
ATOM 1212 C C . ALA A 1 160 ? -0.394 -11.126 -18.846 1.00 86.38 160 ALA A C 1
ATOM 1214 O O . ALA A 1 160 ? -0.907 -12.035 -18.211 1.00 86.38 160 ALA A O 1
ATOM 1215 N N . MET A 1 161 ? 0.653 -10.430 -18.395 1.00 83.81 161 MET A N 1
ATOM 1216 C CA . MET A 1 161 ? 1.228 -10.587 -17.061 1.00 83.81 161 MET A CA 1
ATOM 1217 C C . MET A 1 161 ? 1.621 -9.213 -16.503 1.00 83.81 161 MET A C 1
ATOM 1219 O O . MET A 1 161 ? 2.166 -8.396 -17.262 1.00 83.81 161 MET A O 1
ATOM 1223 N N . PRO A 1 162 ? 1.469 -8.974 -15.188 1.00 90.06 162 PRO A N 1
ATOM 1224 C CA . PRO A 1 162 ? 1.941 -7.757 -14.547 1.00 90.06 162 PRO A CA 1
ATOM 1225 C C . PRO A 1 162 ? 3.465 -7.625 -14.629 1.00 90.06 162 PRO A C 1
ATOM 1227 O O . PRO A 1 162 ? 4.204 -8.615 -14.613 1.00 90.06 162 PRO A O 1
ATOM 1230 N N . LEU A 1 163 ? 3.951 -6.386 -14.682 1.00 88.62 163 LEU A N 1
ATOM 1231 C CA . LEU A 1 163 ? 5.376 -6.073 -14.684 1.00 88.62 163 LEU A CA 1
ATOM 1232 C C . LEU A 1 163 ? 5.917 -6.130 -13.247 1.00 88.62 163 LEU A C 1
ATOM 1234 O O . LEU A 1 163 ? 5.470 -5.339 -12.410 1.00 88.62 163 LEU A O 1
ATOM 1238 N N . PRO A 1 164 ? 6.906 -6.988 -12.935 1.00 83.69 164 PRO A N 1
ATOM 1239 C CA . PRO A 1 164 ? 7.457 -7.071 -11.590 1.00 83.69 164 PRO A CA 1
ATOM 1240 C C . PRO A 1 164 ? 8.162 -5.776 -11.178 1.00 83.69 164 PRO A C 1
ATOM 1242 O O . PRO A 1 164 ? 8.651 -5.013 -12.015 1.00 83.69 164 PRO A O 1
ATOM 1245 N N . SER A 1 165 ? 8.266 -5.546 -9.869 1.00 80.25 165 SER A N 1
ATOM 1246 C CA . SER A 1 165 ? 9.138 -4.499 -9.337 1.00 80.25 165 SER A CA 1
ATOM 1247 C C . SER A 1 165 ? 10.591 -4.768 -9.738 1.00 80.25 165 SER A C 1
ATOM 1249 O O . SER A 1 165 ? 11.017 -5.914 -9.838 1.00 80.25 165 SER A O 1
ATOM 1251 N N . GLY A 1 166 ? 11.397 -3.719 -9.924 1.00 78.50 166 GLY A N 1
ATOM 1252 C CA . GLY A 1 166 ? 12.820 -3.883 -10.264 1.00 78.50 166 GLY A CA 1
ATOM 1253 C C . GLY A 1 166 ? 13.661 -4.539 -9.157 1.00 78.50 166 GLY A C 1
ATOM 1254 O O . GLY A 1 166 ? 14.782 -4.974 -9.405 1.00 78.50 166 GLY A O 1
ATOM 1255 N N . ARG A 1 167 ? 13.125 -4.623 -7.935 1.00 77.38 167 ARG A N 1
ATOM 1256 C CA . ARG A 1 167 ? 13.729 -5.309 -6.788 1.00 77.38 167 ARG A CA 1
ATOM 1257 C C . ARG A 1 167 ? 12.867 -6.518 -6.438 1.00 77.38 167 ARG A C 1
ATOM 1259 O O . ARG A 1 167 ? 11.657 -6.372 -6.326 1.00 77.38 167 ARG A O 1
ATOM 1266 N N . PHE A 1 168 ? 13.474 -7.692 -6.305 1.00 84.00 168 PHE A N 1
ATOM 1267 C CA . PHE A 1 168 ? 12.855 -8.897 -5.749 1.00 84.00 168 PHE A CA 1
ATOM 1268 C C . PHE A 1 168 ? 13.934 -9.924 -5.393 1.00 84.00 168 PHE A C 1
ATOM 1270 O O . PHE A 1 168 ? 15.034 -9.893 -5.946 1.00 84.00 168 PHE A O 1
ATOM 1277 N N . THR A 1 169 ? 13.627 -10.870 -4.505 1.00 81.19 169 THR A N 1
ATOM 1278 C CA . THR A 1 169 ? 14.582 -11.919 -4.095 1.00 81.19 169 THR A CA 1
ATOM 1279 C C . THR A 1 169 ? 14.415 -13.242 -4.841 1.00 81.19 169 THR A C 1
ATOM 1281 O O . THR A 1 169 ? 15.374 -14.001 -4.956 1.00 81.19 169 THR A O 1
ATOM 1284 N N . ALA A 1 170 ? 13.218 -13.547 -5.353 1.00 81.88 170 ALA A N 1
ATOM 1285 C CA . ALA A 1 170 ? 12.931 -14.829 -5.996 1.00 81.88 170 ALA A CA 1
ATOM 1286 C C . ALA A 1 170 ? 11.920 -14.685 -7.142 1.00 81.88 170 ALA A C 1
ATOM 1288 O O . ALA A 1 170 ? 10.711 -14.696 -6.924 1.00 81.88 170 ALA A O 1
ATOM 1289 N N . PHE A 1 171 ? 12.424 -14.628 -8.377 1.00 82.81 171 PHE A N 1
ATOM 1290 C CA . PHE A 1 171 ? 11.633 -14.380 -9.591 1.00 82.81 171 PHE A CA 1
ATOM 1291 C C . PHE A 1 171 ? 10.410 -15.301 -9.731 1.00 82.81 171 PHE A C 1
ATOM 1293 O O . PHE A 1 171 ? 9.288 -14.832 -9.881 1.00 82.81 171 PHE A O 1
ATOM 1300 N N . ARG A 1 172 ? 10.592 -16.625 -9.615 1.00 85.06 172 ARG A N 1
ATOM 1301 C CA . ARG A 1 172 ? 9.480 -17.588 -9.759 1.00 85.06 172 ARG A CA 1
ATOM 1302 C C . ARG A 1 172 ? 8.398 -17.396 -8.698 1.00 85.06 172 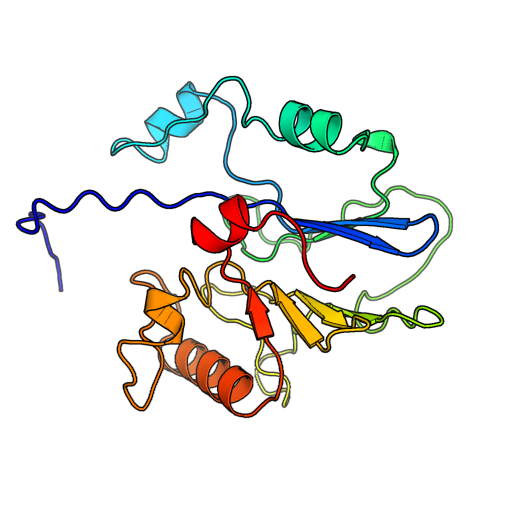ARG A C 1
ATOM 1304 O O . ARG A 1 172 ? 7.215 -17.495 -9.000 1.00 85.06 172 ARG A O 1
ATOM 1311 N N . ALA A 1 173 ? 8.808 -17.126 -7.462 1.00 81.19 173 ALA A N 1
ATOM 1312 C CA . ALA A 1 173 ? 7.882 -16.931 -6.356 1.00 81.19 173 ALA A CA 1
ATOM 1313 C C . ALA A 1 173 ? 7.139 -15.587 -6.473 1.00 81.19 173 ALA A C 1
ATOM 1315 O O . ALA A 1 173 ? 5.958 -15.512 -6.140 1.00 81.19 173 ALA A O 1
ATOM 1316 N N . PHE A 1 174 ? 7.807 -14.559 -7.004 1.00 83.69 174 PHE A N 1
ATOM 1317 C CA . PHE A 1 174 ? 7.205 -13.272 -7.343 1.00 83.69 174 PHE A CA 1
ATOM 1318 C C . PHE A 1 174 ? 6.084 -13.450 -8.377 1.00 83.69 174 PHE A C 1
ATOM 1320 O O . PHE A 1 174 ? 4.936 -13.112 -8.106 1.00 83.69 174 PHE A O 1
ATOM 1327 N N . TYR A 1 175 ? 6.372 -14.082 -9.521 1.00 86.31 175 TYR A N 1
ATOM 1328 C CA 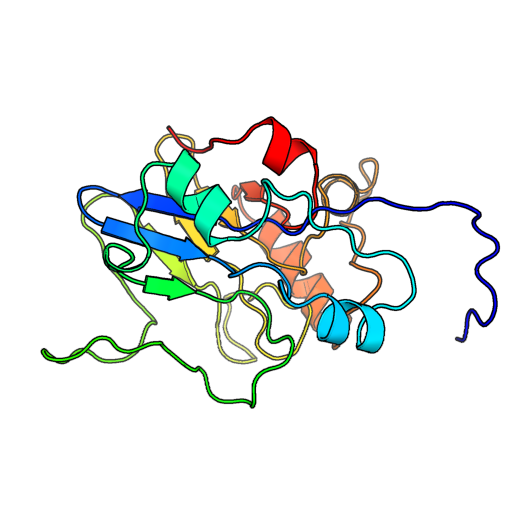. TYR A 1 175 ? 5.359 -14.310 -10.561 1.00 86.31 175 TYR A CA 1
ATOM 1329 C C . TYR A 1 175 ? 4.222 -15.226 -10.112 1.00 86.31 175 TYR A C 1
ATOM 1331 O O . TYR A 1 175 ? 3.077 -14.987 -10.479 1.00 86.31 175 TYR A O 1
ATOM 1339 N N . ALA A 1 176 ? 4.498 -16.230 -9.276 1.00 86.31 176 ALA A N 1
ATOM 1340 C CA . ALA A 1 176 ? 3.438 -17.035 -8.672 1.00 86.31 176 ALA A CA 1
ATOM 1341 C C . ALA A 1 176 ? 2.498 -16.193 -7.786 1.00 86.31 176 ALA A C 1
ATOM 1343 O O . ALA A 1 176 ? 1.308 -16.484 -7.706 1.00 86.31 176 ALA A O 1
ATOM 1344 N N . SER A 1 177 ? 3.019 -15.139 -7.147 1.00 84.88 177 SER A N 1
ATOM 1345 C CA . SER A 1 177 ? 2.216 -14.194 -6.362 1.00 84.88 177 SER A CA 1
ATOM 1346 C C . SER A 1 177 ? 1.325 -13.338 -7.260 1.00 84.88 177 SER A C 1
ATOM 1348 O O . SER A 1 177 ? 0.138 -13.204 -6.983 1.00 84.88 177 SER A O 1
ATOM 1350 N N . LEU A 1 178 ? 1.880 -12.812 -8.357 1.00 88.25 178 LEU A N 1
ATOM 1351 C CA . LEU A 1 178 ? 1.121 -12.041 -9.345 1.00 88.25 178 LEU A CA 1
ATOM 1352 C C . LEU A 1 178 ? 0.008 -12.879 -9.984 1.00 88.25 178 LEU A C 1
ATOM 1354 O O . LEU A 1 178 ? -1.146 -12.469 -9.965 1.00 88.25 178 LEU A O 1
ATOM 1358 N N . ALA A 1 179 ? 0.337 -14.085 -10.455 1.00 87.94 179 ALA A N 1
ATOM 1359 C CA . ALA A 1 179 ? -0.628 -14.989 -11.077 1.00 87.94 179 ALA A CA 1
ATOM 1360 C C . ALA A 1 179 ? -1.753 -15.395 -10.110 1.00 87.94 179 ALA A C 1
ATOM 1362 O O . ALA A 1 179 ? -2.899 -15.574 -10.514 1.00 87.94 179 ALA A O 1
ATOM 1363 N N . HIS A 1 180 ? -1.446 -15.533 -8.816 1.00 86.62 180 HIS A N 1
ATOM 1364 C CA . HIS A 1 180 ? -2.475 -15.771 -7.810 1.00 86.62 180 HIS A CA 1
ATOM 1365 C C . HIS A 1 180 ? -3.420 -14.583 -7.666 1.00 86.62 180 HIS A C 1
ATOM 1367 O O . HIS A 1 180 ? -4.625 -14.803 -7.640 1.00 86.62 180 HIS A O 1
ATOM 1373 N N . LEU A 1 181 ? -2.887 -13.358 -7.583 1.00 87.50 181 LEU A N 1
ATOM 1374 C CA . LEU A 1 181 ? -3.703 -12.147 -7.507 1.00 87.50 181 LEU A CA 1
ATOM 1375 C C . LEU A 1 181 ? -4.597 -12.003 -8.749 1.00 87.50 181 LEU A C 1
ATOM 1377 O O . LEU A 1 181 ? -5.784 -11.742 -8.588 1.00 87.50 181 LEU A O 1
ATOM 1381 N N . GLU A 1 182 ? -4.071 -12.246 -9.954 1.00 88.69 182 GLU A N 1
ATOM 1382 C CA . GLU A 1 182 ? -4.852 -12.207 -11.204 1.00 88.69 182 GLU A CA 1
ATOM 1383 C C . GLU A 1 182 ? -5.940 -13.282 -11.254 1.00 88.69 182 GLU A C 1
ATOM 1385 O O . GLU A 1 182 ? -7.016 -13.058 -11.799 1.00 88.69 182 GLU A O 1
ATOM 1390 N N . GLY A 1 183 ? -5.685 -14.447 -10.656 1.00 89.06 183 GLY A N 1
ATOM 1391 C CA . GLY A 1 183 ? -6.665 -15.523 -10.524 1.00 89.06 183 GLY A CA 1
ATOM 1392 C C . GLY A 1 183 ? -7.753 -15.267 -9.475 1.00 89.06 183 GLY A C 1
ATOM 1393 O O . GLY A 1 183 ? -8.520 -16.183 -9.174 1.00 89.06 183 GLY A O 1
ATOM 1394 N N . THR A 1 184 ? -7.808 -14.073 -8.877 1.00 87.81 184 THR A N 1
ATOM 1395 C CA . THR A 1 184 ? -8.825 -13.678 -7.895 1.00 87.81 184 THR A CA 1
ATOM 1396 C C . THR A 1 184 ? -9.608 -12.453 -8.360 1.00 87.81 184 THR A C 1
ATOM 1398 O O . THR A 1 184 ? -9.103 -11.643 -9.126 1.00 87.81 184 THR A O 1
ATOM 1401 N N . ASP A 1 185 ? -10.795 -12.239 -7.791 1.00 90.25 185 ASP A N 1
ATOM 1402 C CA . ASP A 1 185 ? -11.549 -10.983 -7.951 1.00 90.25 185 ASP A CA 1
ATOM 1403 C C . ASP A 1 185 ? -11.079 -9.880 -6.978 1.00 90.25 185 ASP A C 1
ATOM 1405 O O . ASP A 1 185 ? -11.821 -8.946 -6.654 1.00 90.25 185 ASP A O 1
ATOM 1409 N N . TRP A 1 186 ? -9.875 -10.010 -6.411 1.00 91.19 186 TRP A N 1
ATOM 1410 C CA . TRP A 1 186 ? -9.360 -9.053 -5.438 1.00 91.19 186 TRP A CA 1
ATOM 1411 C C . TRP A 1 186 ? -8.775 -7.831 -6.138 1.00 91.19 186 TRP A C 1
ATOM 1413 O O . TRP A 1 186 ? -8.119 -7.927 -7.170 1.00 91.19 186 TRP A O 1
ATOM 1423 N N . LYS A 1 187 ? -8.976 -6.663 -5.532 1.00 92.25 187 LYS A N 1
ATOM 1424 C CA . LYS A 1 187 ? -8.478 -5.379 -6.024 1.00 92.25 187 LYS A CA 1
ATOM 1425 C C . LYS A 1 187 ? -7.122 -5.080 -5.370 1.00 92.25 187 LYS A C 1
ATOM 1427 O O . LYS A 1 187 ? -7.106 -4.737 -4.183 1.00 92.25 187 LYS A O 1
ATOM 1432 N N . PRO A 1 188 ? -5.986 -5.217 -6.075 1.00 92.06 188 PRO A N 1
ATOM 1433 C CA . PRO A 1 188 ? -4.697 -4.849 -5.507 1.00 92.06 188 PRO A CA 1
ATOM 1434 C C . PRO A 1 188 ? -4.642 -3.341 -5.234 1.00 92.06 188 PRO A C 1
ATOM 1436 O O . PRO A 1 188 ? -5.103 -2.533 -6.038 1.00 92.06 188 PRO A O 1
ATOM 1439 N N . LEU A 1 189 ? -4.072 -2.980 -4.088 1.00 93.25 189 LEU A N 1
ATOM 1440 C CA . LEU A 1 189 ? -3.752 -1.624 -3.661 1.00 93.25 189 LEU A CA 1
ATOM 1441 C C . LEU A 1 189 ? -2.226 -1.503 -3.585 1.00 93.25 189 LEU A C 1
ATOM 1443 O O . LEU A 1 189 ? -1.631 -1.955 -2.599 1.00 93.25 189 LEU A O 1
ATOM 1447 N N . PRO A 1 190 ? -1.597 -0.941 -4.631 1.00 92.31 190 PRO A N 1
ATOM 1448 C CA . PRO A 1 190 ? -0.153 -0.766 -4.685 1.00 92.31 190 PRO A CA 1
ATOM 1449 C C . PRO A 1 190 ? 0.348 0.234 -3.635 1.00 92.31 190 PRO A C 1
ATOM 1451 O O . PRO A 1 190 ? -0.247 1.295 -3.449 1.00 92.31 190 PRO A O 1
ATOM 1454 N N . SER A 1 191 ? 1.465 -0.072 -2.971 1.00 88.50 191 SER A N 1
ATOM 1455 C CA . SER A 1 191 ? 2.008 0.767 -1.883 1.00 88.50 191 SER A CA 1
ATOM 1456 C C . SER A 1 191 ? 2.847 1.963 -2.355 1.00 88.50 191 SER A C 1
ATOM 1458 O O . SER A 1 191 ? 3.261 2.776 -1.529 1.00 88.50 191 SER A O 1
ATOM 1460 N N . HIS A 1 192 ? 3.101 2.081 -3.662 1.00 90.62 192 HIS A N 1
ATOM 1461 C CA . HIS A 1 192 ? 3.960 3.113 -4.253 1.00 90.62 192 HIS A CA 1
ATOM 1462 C C . HIS A 1 192 ? 3.300 3.845 -5.424 1.00 90.62 192 HIS A C 1
ATOM 1464 O O . HIS A 1 192 ? 3.986 4.304 -6.338 1.00 90.62 192 HIS A O 1
ATOM 1470 N N . ASP A 1 193 ? 1.972 3.955 -5.416 1.00 92.25 193 ASP A N 1
ATOM 1471 C CA . ASP A 1 193 ? 1.215 4.615 -6.478 1.00 92.25 193 ASP A CA 1
ATOM 1472 C C . ASP A 1 193 ? 0.568 5.91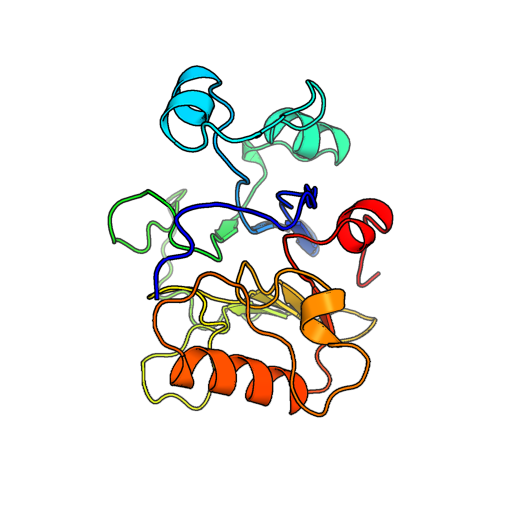6 -5.993 1.00 92.25 193 ASP A C 1
ATOM 1474 O O . ASP A 1 193 ? -0.148 5.932 -4.989 1.00 92.25 193 ASP A O 1
ATOM 1478 N N . HIS A 1 194 ? 0.792 7.014 -6.720 1.00 89.69 194 HIS A N 1
ATOM 1479 C CA . HIS A 1 194 ? 0.187 8.312 -6.398 1.00 89.69 194 HIS A CA 1
ATOM 1480 C C . HIS A 1 194 ? -1.337 8.277 -6.482 1.00 89.69 194 HIS A C 1
ATOM 1482 O O . HIS A 1 194 ? -1.987 8.896 -5.649 1.00 89.69 194 HIS A O 1
ATOM 1488 N N . THR A 1 195 ? -1.928 7.486 -7.383 1.00 92.69 195 THR A N 1
ATOM 1489 C CA . THR A 1 195 ? -3.389 7.354 -7.484 1.00 92.69 195 THR A CA 1
ATOM 1490 C C . THR A 1 195 ? -3.996 6.768 -6.207 1.00 92.69 195 THR A C 1
ATOM 1492 O O . THR A 1 195 ? -5.138 7.081 -5.867 1.00 92.69 195 THR A O 1
ATOM 1495 N N . VAL A 1 196 ? -3.248 5.950 -5.453 1.00 91.69 196 VAL A N 1
ATOM 1496 C CA . VAL A 1 196 ? -3.709 5.453 -4.147 1.00 91.69 196 VAL A CA 1
ATOM 1497 C C . VAL A 1 196 ? -3.768 6.583 -3.120 1.00 91.69 196 VAL A C 1
ATOM 1499 O O . VAL A 1 196 ? -4.770 6.712 -2.414 1.00 91.69 196 VAL A O 1
ATOM 1502 N N . VAL A 1 197 ? -2.734 7.425 -3.079 1.00 88.44 197 VAL A N 1
ATOM 1503 C CA . VAL A 1 197 ? -2.662 8.596 -2.190 1.00 88.44 197 VAL A CA 1
ATOM 1504 C C . VAL A 1 197 ? -3.734 9.626 -2.547 1.00 88.44 197 VAL A C 1
ATOM 1506 O O . VAL A 1 197 ? -4.449 10.094 -1.667 1.00 88.44 197 VAL A O 1
ATOM 1509 N N . GLU A 1 198 ? -3.882 9.941 -3.834 1.00 89.62 198 GLU A N 1
ATOM 1510 C CA . GLU A 1 198 ? -4.846 10.915 -4.358 1.00 89.62 198 GLU A CA 1
ATOM 1511 C C . GLU A 1 198 ? -6.292 10.501 -4.087 1.00 89.62 198 GLU A C 1
ATOM 1513 O O . GLU A 1 198 ? -7.119 11.334 -3.720 1.00 89.62 198 GLU A O 1
ATOM 1518 N N . LYS A 1 199 ? -6.605 9.207 -4.238 1.00 90.69 199 LYS A N 1
ATOM 1519 C CA . LYS A 1 199 ? -7.934 8.684 -3.911 1.00 90.69 199 LYS A CA 1
ATOM 1520 C C . LYS A 1 199 ? -8.202 8.708 -2.405 1.00 90.69 199 LYS A C 1
ATOM 1522 O O . LYS A 1 199 ? -9.333 8.967 -1.997 1.00 90.69 199 LYS A O 1
ATOM 1527 N N . GLY A 1 200 ? -7.197 8.397 -1.586 1.00 88.44 200 GLY A N 1
ATOM 1528 C CA . GLY A 1 200 ? -7.199 8.547 -0.127 1.00 88.44 200 GLY A CA 1
ATOM 1529 C C . GLY A 1 200 ? -8.109 7.602 0.672 1.00 88.44 200 GLY A C 1
ATOM 1530 O O . GLY A 1 200 ? -7.827 7.325 1.834 1.00 88.44 200 GLY A O 1
ATOM 1531 N N . THR A 1 201 ? -9.208 7.092 0.112 1.00 90.00 201 THR A N 1
ATOM 1532 C CA . THR A 1 201 ? -10.191 6.270 0.840 1.00 90.00 201 THR A CA 1
ATOM 1533 C C . THR A 1 201 ? -10.780 5.162 -0.045 1.00 90.00 201 THR A C 1
ATOM 1535 O O . THR A 1 201 ? -11.056 5.366 -1.227 1.00 90.00 201 THR A O 1
ATOM 1538 N N . PHE A 1 202 ? -10.962 3.963 0.525 1.00 87.69 202 PHE A N 1
ATOM 1539 C CA . PHE A 1 202 ? -11.358 2.740 -0.190 1.00 87.69 202 PHE A CA 1
ATOM 1540 C C . PHE A 1 202 ? -12.337 1.892 0.638 1.00 87.69 202 PHE A C 1
ATOM 1542 O O . PHE A 1 202 ? -12.161 1.784 1.851 1.00 87.69 202 PHE A O 1
ATOM 1549 N N . GLY A 1 203 ? -13.309 1.229 -0.004 1.00 77.06 203 GLY A N 1
ATOM 1550 C CA . GLY A 1 203 ? -14.113 0.172 0.624 1.00 77.06 203 GLY A CA 1
ATOM 1551 C C . GLY A 1 203 ? -15.254 0.633 1.538 1.00 77.06 203 GLY A C 1
ATOM 1552 O O . GLY A 1 203 ? -15.684 -0.133 2.415 1.00 77.06 203 GLY A O 1
ATOM 1553 N N . TYR A 1 204 ? -15.717 1.870 1.360 1.00 65.06 204 TYR A N 1
ATOM 1554 C CA . TYR A 1 204 ? -16.876 2.416 2.069 1.00 65.06 204 TYR A CA 1
ATOM 1555 C C . TYR A 1 204 ? -18.174 2.074 1.350 1.00 65.06 204 TYR A C 1
ATOM 1557 O O . TYR A 1 204 ? -18.194 2.165 0.107 1.00 65.06 204 TYR A O 1
#

Radius of gyration: 17.48 Å; chains: 1; bounding box: 45×43×50 Å

Secondary structure (DSSP, 8-state):
----S-------------EEEEETTEEEEE---S---HHHHHHH-TT-----TT-SHHHHHHHTT--GGG--EEE-SS--SS-SS-------SS----TT----SS--EEE----TTSSS----SSTT---EEEEETTEEEEE-GGGS--HHHHHGGG-SSPPPPS--S-HHHHHHHHHHHHTSS-EEE-TT-HHHHHH-----

Sequence (204 aa):
MIYLDDHSRRILSIPLVIFVLRSGDRTVVVDTGGPADEEQIRRMIPFGYAVKEADPMENALTRLGVRADDVDLVINPTCTGTTARTTTYSATPRSWSNATNWAMPRRRVRSICGPMGSRQASCRHSLGSQGVRVDTGEGTFVITGDCVGTFGNWNNGGAAMPLPSGRFTAFRAFYASLAHLEGTDWKPLPSHDHTVVEKGTFGY

=== Feature glossary ===
The record interleaves many kinds of information about one protein. Here is each kind framed as the question it answers.

Q: What are the backbone torsion angles?
A: φ (phi) and ψ (psi) are the two rotatable backbone dihedrals per residue: φ is the C(i-1)–N–Cα–C torsion, ψ is the N–Cα–C–N(i+1) torsion, both in degrees on (−180°, 180°]. α-helical residues cluster near (−60°, −45°); β-strand residues near (−120°, +130°). A Ramachandran plot is simply a scatter of (φ, ψ) for every residue.

Q: What is the amino-acid chain?
A: This is the polypeptide sequence — one letter per residue, N-terminus first. Length ranges from a few dozen residues for small domains to over a thousand for large multi-domain proteins.

Q: How mobile is each atom in the crystal?
A: For experimental (PDB) structures, the B-factor (temperature factor) quantifies the positional spread of each atom in the crystal — a combination of thermal vibration and static disorder — in units of Å². High B-factors mark flexible loops or poorly resolved regions; low B-factors mark the rigid, well-ordered core.

Q: Are the domains correctly placed relative to each other?
A: Predicted Aligned Error (PAE) is an AlphaFold confidence matrix: entry (i, j) is the expected error in the position of residue j, in ångströms, when the prediction is superimposed on the true structure at residue i. Low PAE within a block of residues means that block is internally rigid and well-predicted; high PAE between two blocks means their relative placement is uncertain even if each block individually is confident.

Q: How confident is the AlphaFold model at each residue?
A: pLDDT is the predicted lDDT-Cα score: AlphaFold's confidence that the local environment of each residue (all inter-atomic distances within 15 Å) is correctly placed. It is a p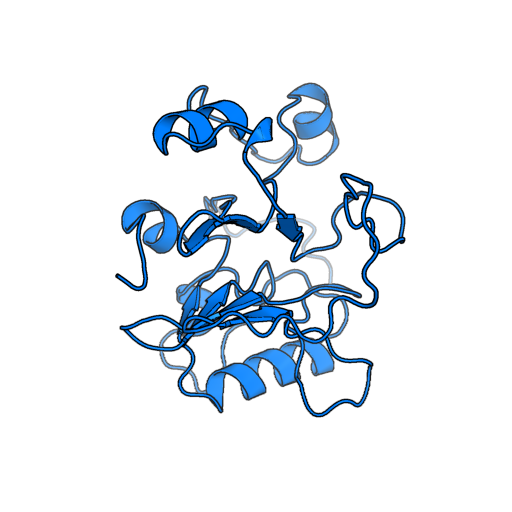er-residue number between 0 and 100, with higher meaning more reliable.

Q: What family and function is it annotated with?
A: Functional annotations link the protein to curated databases. InterPro entries identify conserved domains and families by matching the sequence against member-database signatures (Pfam, PROSITE, CDD, …). Gene Ontology (GO) terms describe molecular function, biological process, and cellular component in a controlled vocabulary. CATH places the structure in a hierarchical fold classification (Class/Architecture/Topology/Homologous-superfamily). The organism is the source species.

Q: How big and how compact is the whole molecule?
A: Three whole-structure scalars: the radius of gyration (RMS distance of Cα from centroid, in Å), the count of Cα–Cα contacts (pairs closer than 8 Å and separated by more than four residues in sequence — i.e. tertiary, not local, contacts), and the bounding-box dimensions. Together they distinguish compact globular folds from extended fibres or disordered chains.

Q: What known structures does this most resemble?
A: The Foldseek neighbor list gives the closest experimentally determined structures in the PDB, ranked by structural alignment. TM-score near 1 means near-identical fold; near 0.3 means only rough topology match. This is how one finds what a novel AlphaFold prediction most resembles in the solved-structure universe.

Q: Which residues are buried vs exposed?
A: SASA measures how much of the protein is reachable by solvent. It is computed by rolling a water-sized probe over the atomic surface and summing the exposed area (Å²). Per-residue SASA distinguishes core (buried, low SASA) from surface (exposed, high SASA) residues; total SASA is a whole-molecule size measure.

Q: Which residues are in helices, strands, or loops?
A: Eight-state secondary structure (DSSP): H is the canonical α-helix, G the tighter 3₁₀-helix, I the wider π-helix; E/B are β-structure, T and S are turns and bends, and '-' is everything else. DSSP derives these from the pattern of main-chain N–H···O=C hydrogen bonds, not from the sequence.

Q: Where is each backbone atom in 3D?
A: Structure coordinates are given as an mmCIF _atom_site loop: one row per atom with element, residue name, chain id, sequence number, and x/y/z position in Å. Only the four main-chain atoms per residue are included here; side chains are omitted to keep the record compact.

Q: What if only a Cα trace is available?
A: Three-state secondary structure (P-SEA) collapses the eight DSSP classes into helix (a), strand (b), and coil (c). P-SEA assigns these from Cα geometry alone — distances and angles — without requiring backbone oxygens, so it works on any Cα trace.

Q: What do the rendered images show?
A: The six renders are orthographic views along the three Cartesian axes in both directions. Representation (cartoon, sticks, or surface) and color scheme (sequence-rainbow or by-chain) vary across proteins so the training set covers all the common visualization conventions.

Q: What does the local fold look like, residue by residue?
A: Foldseek's 3Di representation compresses backbone geometry into a per-residue letter drawn from a learned twenty-state alphabet. It captures the tertiary interaction pattern around each residue — which residues are packed against it in space, regardless of where they are in sequence.

Q: What do the diagnostic plots show?
A: The contact map is a binary N×N matrix image: pixel (i, j) is dark where Cα_i and Cα_j are within 8 Å and |i−j|>4. Because the |i−j|>4 filter removes local helical contacts, off-diagonal stripes parallel to the main diagonal indicate parallel β-sheets; stripes perpendicular to it indicate antiparallel β-sheets. The Ramachandran plot scatters every residue's (φ, ψ) pair against the sterically allowed regions. The PAE heatmap renders the predicted-aligned-error matrix.